Protein AF-A0A1Y2KBK0-F1 (afdb_monomer)

Radius of gyration: 24.35 Å; Cα contacts (8 Å, |Δi|>4): 248; chains: 1; bounding box: 67×48×74 Å

Structure (mmCIF, N/CA/C/O backbone):
data_AF-A0A1Y2KBK0-F1
#
_entry.id   AF-A0A1Y2KBK0-F1
#
loop_
_atom_site.group_PDB
_atom_site.id
_atom_site.type_symbol
_atom_site.label_atom_id
_atom_site.label_alt_id
_atom_site.label_comp_id
_atom_site.label_asym_id
_atom_site.label_entity_id
_atom_site.label_seq_id
_atom_site.pdbx_PDB_ins_code
_atom_site.Cartn_x
_atom_site.Cartn_y
_atom_site.Cartn_z
_atom_site.occupancy
_atom_site.B_iso_or_equiv
_atom_site.auth_seq_id
_atom_site.auth_comp_id
_atom_site.auth_asym_id
_atom_site.auth_atom_id
_atom_site.pdbx_PDB_model_num
ATOM 1 N N . MET A 1 1 ? -11.759 -9.893 10.487 1.00 75.81 1 MET A N 1
ATOM 2 C CA . MET A 1 1 ? -10.912 -9.997 9.287 1.00 75.81 1 MET A CA 1
ATOM 3 C C . MET A 1 1 ? -9.525 -10.357 9.766 1.00 75.81 1 MET A C 1
ATOM 5 O O . MET A 1 1 ? -9.082 -9.768 10.743 1.00 75.81 1 MET A O 1
ATOM 9 N N . ASP A 1 2 ? -8.929 -11.374 9.170 1.00 87.50 2 ASP A N 1
ATOM 10 C CA . ASP A 1 2 ? -7.581 -11.872 9.437 1.00 87.50 2 ASP A CA 1
ATOM 11 C C . ASP A 1 2 ? -6.623 -11.470 8.303 1.00 87.50 2 ASP A C 1
ATOM 13 O O . ASP A 1 2 ? -7.061 -11.037 7.233 1.00 87.50 2 ASP A O 1
ATOM 17 N N . GLU A 1 3 ? -5.322 -11.609 8.558 1.00 90.75 3 GLU A N 1
ATOM 18 C CA . GLU A 1 3 ? -4.231 -11.201 7.665 1.00 90.75 3 GLU A CA 1
ATOM 19 C C . GLU A 1 3 ? -4.384 -11.773 6.253 1.00 90.75 3 GLU A C 1
ATOM 21 O O . GLU A 1 3 ? -4.395 -11.027 5.272 1.00 90.75 3 GLU A O 1
ATOM 26 N N . THR A 1 4 ? -4.561 -13.092 6.152 1.00 92.44 4 THR A N 1
ATOM 27 C CA . THR A 1 4 ? -4.654 -13.797 4.870 1.00 92.44 4 THR A CA 1
ATOM 28 C C . THR A 1 4 ? -5.859 -13.327 4.062 1.00 92.44 4 THR A C 1
ATOM 30 O O . THR A 1 4 ? -5.724 -13.024 2.880 1.00 92.44 4 THR A O 1
ATOM 33 N N . THR A 1 5 ? -7.020 -13.163 4.703 1.00 93.25 5 THR A N 1
ATOM 34 C CA . THR A 1 5 ? -8.227 -12.675 4.020 1.00 93.25 5 THR A CA 1
ATOM 35 C C . THR A 1 5 ? -8.037 -11.270 3.453 1.00 93.25 5 THR A C 1
ATOM 37 O O . THR A 1 5 ? -8.484 -10.998 2.338 1.00 93.25 5 THR A O 1
ATOM 40 N N . LEU A 1 6 ? -7.394 -10.358 4.192 1.00 93.94 6 LEU A N 1
ATOM 41 C CA . LEU A 1 6 ? -7.150 -9.006 3.686 1.00 93.94 6 LEU A CA 1
ATOM 42 C C . LEU A 1 6 ? -6.117 -9.014 2.553 1.00 93.94 6 LEU A C 1
ATOM 44 O O . LEU A 1 6 ? -6.345 -8.363 1.534 1.00 93.94 6 LEU A O 1
ATOM 48 N N . LYS A 1 7 ? -5.030 -9.777 2.697 1.00 96.31 7 LYS A N 1
ATOM 49 C CA . LYS A 1 7 ? -4.010 -9.949 1.655 1.00 96.31 7 LYS A CA 1
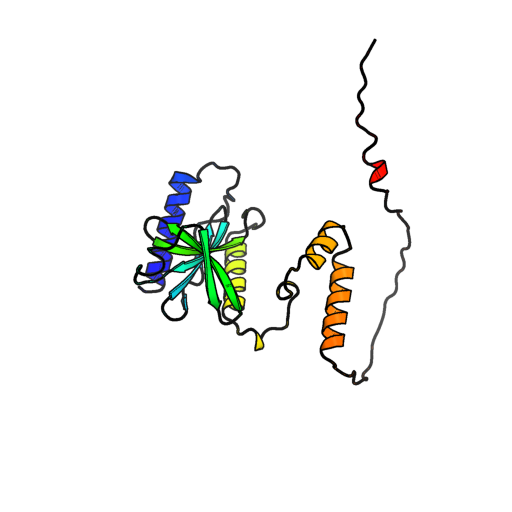ATOM 50 C C . LYS A 1 7 ? -4.634 -10.418 0.338 1.00 96.31 7 LYS A C 1
ATOM 52 O O . LYS A 1 7 ? -4.516 -9.727 -0.674 1.00 96.31 7 LYS A O 1
ATOM 57 N N . ASP A 1 8 ? -5.373 -11.525 0.371 1.00 96.25 8 ASP A N 1
ATOM 58 C CA . ASP A 1 8 ? -6.013 -12.109 -0.814 1.00 96.25 8 ASP A CA 1
ATOM 59 C C . ASP A 1 8 ? -7.016 -11.137 -1.451 1.00 96.25 8 ASP A C 1
ATOM 61 O O . ASP A 1 8 ? -7.122 -11.021 -2.676 1.00 96.25 8 ASP A O 1
ATOM 65 N N . LYS A 1 9 ? -7.746 -10.389 -0.616 1.00 95.56 9 LYS A N 1
ATOM 66 C CA . LYS A 1 9 ? -8.700 -9.373 -1.063 1.00 95.56 9 LYS A CA 1
ATOM 67 C C . LYS A 1 9 ? -8.008 -8.231 -1.806 1.00 95.56 9 LYS A C 1
ATOM 69 O O . LYS A 1 9 ? -8.477 -7.843 -2.878 1.00 95.56 9 LYS A O 1
ATOM 74 N N . LEU A 1 10 ? -6.913 -7.702 -1.261 1.00 96.62 10 LEU A N 1
ATOM 75 C CA . LEU A 1 10 ? -6.126 -6.650 -1.905 1.00 96.62 10 LEU A CA 1
ATOM 76 C C . LEU A 1 10 ? -5.569 -7.146 -3.244 1.00 96.62 10 LEU A C 1
ATOM 78 O O . LEU A 1 10 ? -5.780 -6.502 -4.271 1.00 96.62 10 LEU A O 1
ATOM 82 N N . GLU A 1 11 ? -4.951 -8.324 -3.270 1.00 97.81 11 GLU A N 1
ATOM 83 C CA . GLU A 1 11 ? -4.383 -8.898 -4.497 1.00 97.81 11 GLU A CA 1
ATOM 84 C C . GLU A 1 11 ? -5.441 -9.138 -5.576 1.00 97.81 11 GLU A C 1
ATOM 86 O O . GLU A 1 11 ? -5.227 -8.820 -6.748 1.00 97.81 11 GLU A O 1
ATOM 91 N N . SER A 1 12 ? -6.620 -9.626 -5.186 1.00 97.44 12 SER A N 1
ATOM 92 C CA . SER A 1 12 ? -7.739 -9.809 -6.109 1.00 97.44 12 SER A CA 1
ATOM 93 C C . SER A 1 12 ? -8.205 -8.483 -6.717 1.00 97.44 12 SER A C 1
ATOM 95 O O . SER A 1 12 ? -8.411 -8.407 -7.932 1.00 97.44 12 SER A O 1
ATOM 97 N N . VAL A 1 13 ? -8.377 -7.441 -5.896 1.00 97.12 13 VAL A N 1
ATOM 98 C CA . VAL A 1 13 ? -8.862 -6.127 -6.348 1.00 97.12 13 VAL A CA 1
ATOM 99 C C . VAL A 1 13 ? -7.841 -5.450 -7.258 1.00 97.12 13 VAL A C 1
ATOM 101 O O . VAL A 1 13 ? -8.174 -5.070 -8.381 1.00 97.12 13 VAL A O 1
ATOM 104 N N . PHE A 1 14 ? -6.583 -5.348 -6.832 1.00 96.88 14 PHE A N 1
ATOM 105 C CA . PHE A 1 14 ? -5.547 -4.703 -7.639 1.00 96.88 14 PHE A CA 1
ATOM 106 C C . PHE A 1 14 ? -5.202 -5.511 -8.896 1.00 96.88 14 PHE A C 1
ATOM 108 O O . PHE A 1 14 ? -4.950 -4.922 -9.948 1.00 96.88 14 PHE A O 1
ATOM 115 N N . GLY A 1 15 ? -5.303 -6.842 -8.846 1.00 96.50 15 GLY A N 1
ATOM 116 C CA . GLY A 1 15 ? -5.191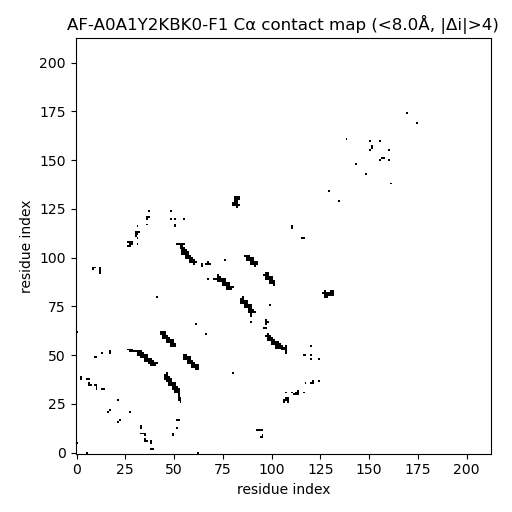 -7.692 -10.029 1.00 96.50 15 GLY A CA 1
ATOM 117 C C . GLY A 1 15 ? -6.338 -7.490 -11.026 1.00 96.50 15 GLY A C 1
ATOM 118 O O . GLY A 1 15 ? -6.133 -7.612 -12.233 1.00 96.50 15 GLY A O 1
ATOM 119 N N . ALA A 1 16 ? -7.550 -7.165 -10.565 1.00 96.31 16 ALA A N 1
ATOM 120 C CA . ALA A 1 16 ? -8.646 -6.778 -11.456 1.00 96.31 16 ALA A CA 1
ATOM 121 C C . ALA A 1 16 ? -8.380 -5.413 -12.110 1.00 96.31 16 ALA A C 1
ATOM 123 O O . ALA A 1 16 ? -8.489 -5.292 -13.328 1.00 96.31 16 ALA A O 1
ATOM 124 N N . ILE A 1 17 ? -7.925 -4.422 -11.333 1.00 94.75 17 ILE A N 1
ATOM 125 C CA . ILE A 1 17 ? -7.545 -3.094 -11.848 1.00 94.75 17 ILE A CA 1
ATOM 126 C C . ILE A 1 17 ? -6.460 -3.213 -12.928 1.00 94.75 17 ILE A C 1
ATOM 128 O O . ILE A 1 17 ? -6.566 -2.586 -13.986 1.00 94.75 17 ILE A O 1
ATOM 132 N N . GLU A 1 18 ? -5.450 -4.056 -12.700 1.00 93.69 18 GLU A N 1
ATOM 133 C CA . GLU A 1 18 ? -4.406 -4.332 -13.687 1.00 93.69 18 GLU A CA 1
ATOM 134 C C . GLU A 1 18 ? -5.003 -4.820 -15.016 1.00 93.69 18 GLU A C 1
ATOM 136 O O . GLU A 1 18 ? -4.708 -4.268 -16.080 1.00 93.69 18 GLU A O 1
ATOM 141 N N . ARG A 1 19 ? -5.864 -5.844 -14.955 1.00 93.44 19 ARG A N 1
ATOM 142 C CA . ARG A 1 19 ? -6.446 -6.487 -16.141 1.00 93.44 19 ARG A CA 1
ATOM 143 C C . ARG A 1 19 ? -7.411 -5.585 -16.902 1.00 93.44 19 ARG A C 1
ATOM 145 O O . ARG A 1 19 ? -7.401 -5.624 -18.135 1.00 93.44 19 ARG A O 1
ATOM 152 N N . ASP A 1 20 ? -8.223 -4.819 -16.180 1.00 92.19 20 ASP A N 1
ATOM 153 C CA . ASP A 1 20 ? -9.387 -4.131 -16.740 1.00 92.19 20 ASP A CA 1
ATOM 154 C C . ASP A 1 20 ? -9.085 -2.683 -17.136 1.00 92.19 20 ASP A C 1
ATOM 156 O O . ASP A 1 20 ? -9.642 -2.189 -18.115 1.00 92.19 20 ASP A O 1
ATOM 160 N N . GLN A 1 21 ? -8.195 -2.004 -16.404 1.00 89.69 21 GLN A N 1
ATOM 161 C CA . GLN A 1 21 ? -7.955 -0.565 -16.567 1.00 89.69 21 GLN A CA 1
ATOM 162 C C . GLN A 1 21 ? -6.535 -0.242 -17.036 1.00 89.69 21 GLN A C 1
ATOM 164 O O . GLN A 1 21 ? -6.344 0.673 -17.835 1.00 89.69 21 GLN A O 1
ATOM 169 N N . MET A 1 22 ? -5.535 -0.983 -16.555 1.00 87.81 22 MET A N 1
ATOM 170 C CA . MET A 1 22 ? -4.128 -0.617 -16.761 1.00 87.81 22 MET A CA 1
ATOM 171 C C . MET A 1 22 ? -3.459 -1.355 -17.923 1.00 87.81 22 MET A C 1
ATOM 173 O O . MET A 1 22 ? -2.437 -0.900 -18.445 1.00 87.81 22 MET A O 1
ATOM 177 N N . ARG A 1 23 ? -4.009 -2.498 -18.346 1.00 84.31 23 ARG A N 1
ATOM 178 C CA . ARG A 1 23 ? -3.400 -3.366 -19.358 1.00 84.31 23 ARG A CA 1
ATOM 179 C C . ARG A 1 23 ? -3.093 -2.616 -20.659 1.00 84.31 23 ARG A C 1
ATOM 181 O 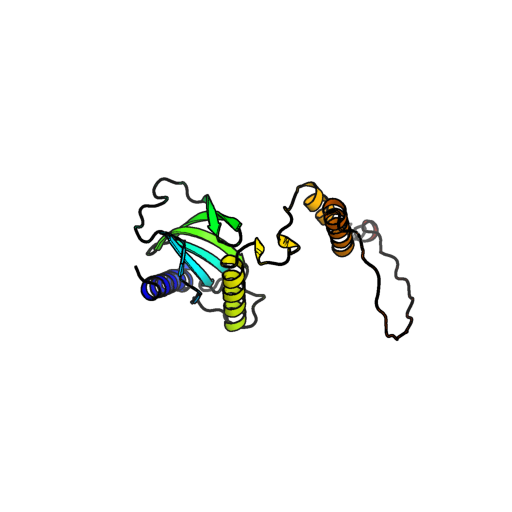O . ARG A 1 23 ? -3.978 -2.060 -21.302 1.00 84.31 23 ARG A O 1
ATOM 188 N N . GLY A 1 24 ? -1.837 -2.703 -21.096 1.00 78.00 24 GLY A N 1
ATOM 189 C CA . GLY A 1 24 ? -1.364 -2.123 -22.357 1.00 78.00 24 GLY A CA 1
ATOM 190 C C . GLY A 1 24 ? -0.841 -0.690 -22.243 1.00 78.00 24 GLY A C 1
ATOM 191 O O . GLY A 1 24 ? -0.365 -0.148 -23.240 1.00 78.00 24 GLY A O 1
ATOM 192 N N . LEU A 1 25 ? -0.878 -0.084 -21.051 1.00 86.88 25 LEU A N 1
ATOM 193 C CA . LEU A 1 25 ? -0.224 1.198 -20.816 1.00 86.88 25 LEU A CA 1
ATOM 194 C C . LEU A 1 25 ? 1.306 1.023 -20.786 1.00 86.88 25 LEU A C 1
ATOM 196 O O . LEU A 1 25 ? 1.805 0.107 -20.130 1.00 86.88 25 LEU A O 1
ATOM 200 N N . PRO A 1 26 ? 2.078 1.920 -21.428 1.00 84.94 26 PRO A N 1
ATOM 201 C CA . PRO A 1 26 ? 3.539 1.822 -21.492 1.00 84.94 26 PRO A CA 1
ATOM 202 C C . PRO A 1 26 ? 4.226 2.084 -20.145 1.00 84.94 26 PRO A C 1
ATOM 204 O O . PRO A 1 26 ? 5.436 1.938 -20.044 1.00 84.94 26 PRO A O 1
ATOM 207 N N . LEU A 1 27 ? 3.464 2.502 -19.130 1.00 87.69 27 LEU A N 1
ATOM 208 C CA . LEU A 1 27 ? 3.970 2.793 -17.793 1.00 87.69 27 LEU A CA 1
ATOM 209 C C . LEU A 1 27 ? 4.157 1.539 -16.922 1.00 87.69 27 LEU A C 1
ATOM 211 O O . LEU A 1 27 ? 4.748 1.640 -15.849 1.00 87.69 27 LEU A O 1
ATOM 215 N N . LEU A 1 28 ? 3.605 0.391 -17.334 1.00 91.69 28 LEU A N 1
ATOM 216 C CA . LEU A 1 28 ? 3.661 -0.838 -16.547 1.00 91.69 28 LEU A CA 1
ATOM 217 C C . LEU A 1 28 ? 5.040 -1.484 -16.638 1.00 91.69 28 LEU A C 1
ATOM 219 O O . LEU A 1 28 ? 5.548 -1.720 -17.733 1.00 91.69 28 LEU A O 1
ATOM 223 N N . ASN A 1 29 ? 5.595 -1.862 -15.488 1.00 93.88 29 ASN A N 1
ATOM 224 C CA . ASN A 1 29 ? 6.737 -2.761 -15.431 1.00 93.88 29 ASN A CA 1
ATOM 225 C C . ASN A 1 29 ? 6.242 -4.223 -15.510 1.00 93.88 29 ASN A C 1
ATOM 227 O O . ASN A 1 29 ? 5.691 -4.717 -14.528 1.00 93.88 29 ASN A O 1
ATOM 231 N N . PRO A 1 30 ? 6.452 -4.946 -16.630 1.00 93.88 30 PRO A N 1
ATOM 232 C CA . PRO A 1 30 ? 5.906 -6.294 -16.830 1.00 93.88 30 PRO A CA 1
ATOM 233 C C . PRO A 1 30 ? 6.559 -7.370 -15.947 1.00 93.88 30 PRO A C 1
ATOM 235 O O . PRO A 1 30 ? 6.099 -8.510 -15.935 1.00 93.88 30 PRO A O 1
ATOM 238 N N . ILE A 1 31 ? 7.658 -7.044 -15.260 1.00 96.12 31 ILE A N 1
ATOM 239 C CA . ILE A 1 31 ? 8.350 -7.957 -14.340 1.00 96.12 31 ILE A CA 1
ATOM 240 C C . ILE A 1 31 ? 7.651 -7.978 -12.975 1.00 96.12 31 ILE A C 1
ATOM 242 O O . ILE A 1 31 ? 7.670 -8.999 -12.286 1.00 96.12 31 ILE A O 1
ATOM 246 N N . ILE A 1 32 ? 7.044 -6.854 -12.594 1.00 97.69 32 ILE A N 1
ATOM 247 C CA . ILE A 1 32 ? 6.373 -6.680 -11.311 1.00 97.69 32 ILE A CA 1
ATOM 248 C C . ILE A 1 32 ? 4.972 -7.274 -11.390 1.00 97.69 32 ILE A C 1
ATOM 250 O O . ILE A 1 32 ? 4.276 -7.131 -12.392 1.00 97.69 32 ILE A O 1
ATOM 254 N N . LYS A 1 33 ? 4.564 -7.947 -10.318 1.00 97.25 33 LYS A N 1
ATOM 255 C CA . LYS A 1 33 ? 3.235 -8.536 -10.156 1.00 97.25 33 LYS A CA 1
ATOM 256 C C . LYS A 1 33 ? 2.469 -7.784 -9.078 1.00 97.25 33 LYS A C 1
ATOM 258 O O . LYS A 1 33 ? 3.060 -7.074 -8.267 1.00 97.25 33 LYS A O 1
ATOM 263 N N . VAL A 1 34 ? 1.153 -7.964 -9.060 1.00 98.06 34 VAL A N 1
ATOM 264 C CA . VAL A 1 34 ? 0.345 -7.526 -7.922 1.00 98.06 34 VAL A CA 1
ATOM 265 C C . VAL A 1 34 ? 0.632 -8.427 -6.721 1.00 98.06 34 VAL A C 1
ATOM 267 O O . VAL A 1 34 ? 0.482 -9.642 -6.828 1.00 98.06 34 VAL A O 1
ATOM 270 N N . GLU A 1 35 ? 1.032 -7.831 -5.599 1.00 98.50 35 GLU A N 1
ATOM 271 C CA . GLU A 1 35 ? 1.267 -8.532 -4.331 1.00 98.50 35 GLU A CA 1
ATOM 272 C C . GLU A 1 35 ? 0.997 -7.608 -3.139 1.00 98.50 35 GLU A C 1
ATOM 274 O O . GLU A 1 35 ? 1.347 -6.427 -3.173 1.00 98.50 35 GLU A O 1
ATOM 279 N N . ALA A 1 36 ? 0.383 -8.146 -2.085 1.00 98.31 36 ALA A N 1
ATOM 280 C CA . ALA A 1 36 ? 0.227 -7.461 -0.806 1.00 98.31 36 ALA A CA 1
ATOM 281 C C . ALA A 1 36 ? 1.232 -8.019 0.216 1.00 98.31 36 ALA A C 1
ATOM 283 O O . ALA A 1 36 ? 1.217 -9.207 0.538 1.00 98.31 36 ALA A O 1
ATOM 284 N N . VAL A 1 37 ? 2.094 -7.143 0.731 1.00 98.19 37 VAL A N 1
ATOM 285 C CA . VAL A 1 37 ? 3.240 -7.469 1.589 1.00 98.19 37 VAL A CA 1
ATOM 286 C C . VAL A 1 37 ? 3.035 -6.900 2.993 1.00 98.19 37 VAL A C 1
ATOM 288 O O . VAL A 1 37 ? 2.591 -5.759 3.152 1.00 98.19 37 VAL A O 1
ATOM 291 N N . GLY A 1 38 ? 3.370 -7.712 4.003 1.00 96.25 38 GLY A N 1
ATOM 292 C CA . GLY A 1 38 ? 3.382 -7.341 5.422 1.00 96.25 38 GLY A CA 1
ATOM 293 C C . GLY A 1 38 ? 2.056 -6.772 5.925 1.00 96.25 38 GLY A C 1
ATOM 294 O O . GLY A 1 38 ? 2.012 -5.716 6.555 1.00 96.25 38 GLY A O 1
ATOM 295 N N . VAL A 1 39 ? 0.967 -7.472 5.601 1.00 96.81 39 VAL A N 1
ATOM 296 C CA . VAL A 1 39 ? -0.367 -7.148 6.103 1.00 96.81 39 VAL A CA 1
ATOM 297 C C . VAL A 1 39 ? -0.410 -7.445 7.601 1.00 96.81 39 VAL A C 1
ATOM 299 O O . VAL A 1 39 ? -0.213 -8.579 8.014 1.00 96.81 39 VAL A O 1
ATOM 302 N N . GLN A 1 40 ? -0.669 -6.437 8.425 1.00 95.31 40 GLN A N 1
ATOM 303 C CA . GLN A 1 40 ? -0.649 -6.583 9.881 1.00 95.31 40 GLN A CA 1
ATOM 304 C C . GLN A 1 40 ? -1.560 -5.560 10.573 1.00 95.31 40 GLN A C 1
ATOM 306 O O . GLN A 1 40 ? -1.876 -4.518 9.987 1.00 95.31 40 GLN A O 1
ATOM 311 N N . PRO A 1 41 ? -2.024 -5.840 11.803 1.00 94.81 41 PRO A N 1
ATOM 312 C CA . PRO A 1 41 ? -2.846 -4.901 12.553 1.00 94.81 41 PRO A CA 1
ATOM 313 C C . PRO A 1 41 ? -2.028 -3.710 13.077 1.00 94.81 41 PRO A C 1
ATOM 315 O O . PRO A 1 41 ? -0.889 -3.863 13.512 1.00 94.81 41 PRO A O 1
ATOM 318 N N . ILE A 1 42 ? -2.658 -2.536 13.105 1.00 92.94 42 ILE A N 1
ATOM 319 C CA . ILE A 1 42 ? -2.173 -1.325 13.772 1.00 92.94 42 ILE A CA 1
ATOM 320 C C . ILE A 1 42 ? -3.312 -0.716 14.599 1.00 92.94 42 ILE A C 1
ATOM 322 O O . ILE A 1 42 ? -4.212 -0.051 14.084 1.00 92.94 42 ILE A O 1
ATOM 326 N N . GLY A 1 43 ? -3.310 -1.002 15.903 1.00 91.06 43 GLY A N 1
ATOM 327 C CA . GLY A 1 43 ? -4.460 -0.717 16.764 1.00 91.06 43 GLY A CA 1
ATOM 328 C C . GLY A 1 43 ? -5.707 -1.465 16.278 1.00 91.06 43 GLY A C 1
ATOM 329 O O . GLY A 1 43 ? -5.673 -2.684 16.119 1.00 91.06 43 GLY A O 1
ATOM 330 N N . ASP A 1 44 ? -6.786 -0.727 16.013 1.00 92.06 44 ASP A N 1
ATOM 331 C CA . ASP A 1 44 ? -8.046 -1.272 15.481 1.00 92.06 44 ASP A CA 1
ATOM 332 C C . ASP A 1 44 ? -8.085 -1.332 13.940 1.00 92.06 44 ASP A C 1
ATOM 334 O O . ASP A 1 44 ? -9.065 -1.794 13.349 1.00 92.06 44 ASP A O 1
ATOM 338 N N . LEU A 1 45 ? -7.028 -0.859 13.274 1.00 95.25 45 LEU A N 1
ATOM 339 C CA . LEU A 1 45 ? -6.901 -0.825 11.820 1.00 95.25 45 LEU A CA 1
ATOM 340 C C . LEU A 1 45 ? -5.981 -1.944 11.325 1.00 95.25 45 LEU A C 1
ATOM 342 O O . LEU A 1 45 ? -5.296 -2.615 12.093 1.00 95.25 45 LEU A O 1
ATOM 346 N N . TRP A 1 46 ? -5.947 -2.125 10.011 1.00 96.38 46 TRP A N 1
ATOM 347 C CA . TRP A 1 46 ? -4.996 -2.995 9.328 1.00 96.38 46 TRP A CA 1
ATOM 348 C C . TRP A 1 46 ? -4.173 -2.186 8.343 1.00 96.38 46 TRP A C 1
ATOM 350 O O . TRP A 1 46 ? -4.730 -1.355 7.631 1.00 96.38 46 TRP A O 1
ATOM 360 N N . CYS A 1 47 ? -2.876 -2.455 8.257 1.00 96.56 47 CYS A N 1
ATOM 361 C CA . CYS A 1 47 ? -2.000 -1.860 7.258 1.00 96.56 47 CYS A CA 1
ATOM 362 C C . CYS A 1 47 ? -1.290 -2.925 6.422 1.00 96.56 47 CYS A C 1
ATOM 364 O O . CYS A 1 47 ? -1.109 -4.049 6.877 1.00 96.56 47 CYS A O 1
ATOM 366 N N . GLY A 1 48 ? -0.856 -2.560 5.221 1.00 97.38 48 GLY A N 1
ATOM 367 C CA . GLY A 1 48 ? 0.000 -3.394 4.378 1.00 97.38 48 GLY A CA 1
ATOM 368 C C . GLY A 1 48 ? 0.442 -2.643 3.130 1.00 97.38 48 GLY A C 1
ATOM 369 O O . GLY A 1 48 ? -0.200 -1.670 2.727 1.00 97.38 48 GLY A O 1
ATOM 370 N N . VAL A 1 49 ? 1.539 -3.070 2.511 1.00 98.50 49 VAL A N 1
ATOM 371 C CA . VAL A 1 49 ? 2.014 -2.472 1.258 1.00 98.50 49 VAL A CA 1
ATOM 372 C C . VAL A 1 49 ? 1.462 -3.263 0.084 1.00 98.50 49 VAL A C 1
ATOM 374 O O . VAL A 1 49 ? 1.642 -4.473 0.006 1.00 98.50 49 VAL A O 1
ATOM 377 N N . VAL A 1 50 ? 0.815 -2.580 -0.855 1.00 98.44 50 VAL A N 1
ATOM 378 C CA . VAL A 1 50 ? 0.415 -3.155 -2.138 1.00 98.44 50 VAL A CA 1
ATOM 379 C C . VAL A 1 50 ? 1.433 -2.759 -3.196 1.00 98.44 50 VAL A C 1
ATOM 381 O O . VAL A 1 50 ? 1.666 -1.576 -3.456 1.00 98.44 50 VAL A O 1
ATOM 384 N N . ILE A 1 51 ? 2.020 -3.770 -3.823 1.00 98.56 51 ILE A N 1
ATOM 385 C CA . ILE A 1 51 ? 2.894 -3.664 -4.983 1.00 98.56 51 ILE A CA 1
ATOM 386 C C . ILE A 1 51 ? 2.045 -3.935 -6.221 1.00 98.56 51 ILE A C 1
ATOM 388 O O . ILE A 1 51 ? 1.260 -4.878 -6.254 1.00 98.56 51 ILE A O 1
ATOM 392 N N . THR A 1 52 ? 2.196 -3.106 -7.246 1.00 98.00 52 THR A N 1
ATOM 393 C CA . THR A 1 52 ? 1.563 -3.276 -8.557 1.00 98.00 52 THR A CA 1
ATOM 394 C C . THR A 1 52 ? 2.579 -2.970 -9.658 1.00 98.00 52 THR A C 1
ATOM 396 O O . THR A 1 52 ? 3.586 -2.314 -9.387 1.00 98.00 52 THR A O 1
ATOM 399 N N . PRO A 1 53 ? 2.324 -3.345 -10.922 1.00 97.06 53 PRO A N 1
ATOM 400 C CA . PRO A 1 53 ? 3.201 -2.981 -12.036 1.00 97.06 53 PRO A CA 1
ATOM 401 C C . PRO A 1 53 ? 3.412 -1.473 -12.258 1.00 97.06 53 PRO A C 1
ATOM 403 O O . PRO A 1 53 ? 4.309 -1.097 -13.012 1.00 97.06 53 PRO A O 1
ATOM 406 N N . TRP A 1 54 ? 2.595 -0.603 -11.652 1.00 95.31 54 TRP A N 1
ATOM 407 C CA . TRP A 1 54 ? 2.664 0.853 -11.828 1.00 95.31 54 TRP A CA 1
ATOM 408 C C . TRP A 1 54 ? 3.037 1.632 -10.564 1.00 95.31 54 TRP A C 1
ATOM 410 O O . TRP A 1 54 ? 3.555 2.741 -10.680 1.00 95.31 54 TRP A O 1
ATOM 420 N N . LEU A 1 55 ? 2.773 1.079 -9.380 1.00 96.38 55 LEU A N 1
ATOM 421 C CA . LEU A 1 55 ? 2.856 1.777 -8.096 1.00 96.38 55 LEU A CA 1
ATOM 422 C C . LEU A 1 55 ? 3.127 0.799 -6.945 1.00 96.38 55 LEU A C 1
ATOM 424 O O . LEU A 1 55 ? 2.545 -0.285 -6.904 1.00 96.38 55 LEU A O 1
ATOM 428 N N . MET A 1 56 ? 3.911 1.240 -5.965 1.00 98.12 56 MET A N 1
ATOM 429 C CA . MET A 1 56 ? 3.966 0.672 -4.618 1.00 98.12 56 MET A CA 1
ATOM 430 C C . MET A 1 56 ? 3.322 1.650 -3.630 1.00 98.12 56 MET A C 1
ATOM 432 O O . MET A 1 56 ? 3.691 2.827 -3.594 1.00 98.12 56 MET A O 1
ATOM 436 N N . SER A 1 57 ? 2.367 1.189 -2.822 1.00 98.00 57 SER A N 1
ATOM 437 C CA . SER A 1 57 ? 1.645 2.047 -1.877 1.00 98.00 57 SER A CA 1
ATOM 438 C C . SER A 1 57 ? 1.350 1.342 -0.559 1.00 98.00 57 SER A C 1
ATOM 440 O O . SER A 1 57 ? 0.925 0.192 -0.552 1.00 98.00 57 SER A O 1
ATOM 442 N N . LEU A 1 58 ? 1.528 2.052 0.555 1.00 98.25 58 LEU A N 1
ATOM 443 C CA . LEU A 1 58 ? 1.010 1.643 1.857 1.00 98.25 58 LEU A CA 1
ATOM 444 C C . LEU A 1 58 ? -0.498 1.900 1.901 1.00 98.25 58 LEU A C 1
ATOM 446 O O . LEU A 1 58 ? -0.944 3.014 1.618 1.00 98.25 58 LEU A O 1
ATOM 450 N N . LEU A 1 59 ? -1.265 0.891 2.295 1.00 97.69 59 LEU A N 1
ATOM 451 C CA . LEU A 1 59 ? -2.700 0.970 2.534 1.00 97.69 59 LEU A CA 1
ATOM 452 C C . LEU A 1 59 ? -2.995 0.806 4.022 1.00 97.69 59 LEU A C 1
ATOM 454 O O . LEU A 1 59 ? -2.370 -0.017 4.688 1.00 97.69 59 LEU A O 1
ATOM 458 N N . VAL A 1 60 ? -3.992 1.542 4.510 1.00 97.31 60 VAL A N 1
ATOM 459 C CA . VAL A 1 60 ? -4.601 1.338 5.829 1.00 97.31 60 VAL A CA 1
ATOM 460 C C . VAL A 1 60 ? -6.108 1.178 5.666 1.00 97.31 60 VAL A C 1
ATOM 462 O O . VAL A 1 60 ? -6.774 2.013 5.052 1.00 97.31 60 VAL A O 1
ATOM 465 N N . VAL A 1 61 ? -6.650 0.093 6.208 1.00 96.06 61 VAL A N 1
ATOM 466 C CA . VAL A 1 61 ? -8.048 -0.315 6.069 1.00 96.06 61 VAL A CA 1
ATOM 467 C C . VAL A 1 61 ? -8.664 -0.484 7.453 1.00 96.06 61 VAL A C 1
ATOM 469 O O . VAL A 1 61 ? -8.080 -1.112 8.335 1.00 96.06 61 VAL A O 1
ATOM 472 N N . ASP A 1 62 ? -9.872 0.044 7.628 1.00 94.62 62 ASP A N 1
ATOM 473 C CA . ASP A 1 62 ? -10.705 -0.264 8.786 1.00 94.62 62 ASP A CA 1
ATOM 474 C C . ASP A 1 62 ? -11.473 -1.573 8.523 1.00 94.62 62 ASP A C 1
ATOM 476 O O . ASP A 1 62 ? -12.273 -1.631 7.583 1.00 94.62 62 ASP A O 1
ATOM 480 N N . PRO A 1 63 ? -11.281 -2.624 9.341 1.00 88.38 63 PRO A N 1
ATOM 481 C CA . PRO A 1 63 ? -11.952 -3.906 9.155 1.00 88.38 63 PRO A CA 1
ATOM 482 C C . PRO A 1 63 ? -13.475 -3.845 9.299 1.00 88.38 63 PRO A C 1
ATOM 484 O O . PRO A 1 63 ? -14.165 -4.737 8.804 1.00 88.38 63 PRO A O 1
ATOM 487 N N . THR A 1 64 ? -14.008 -2.828 9.974 1.00 87.56 64 THR A N 1
ATOM 488 C CA . THR A 1 64 ? -15.451 -2.606 10.112 1.00 87.56 64 THR A CA 1
ATOM 489 C C . THR A 1 64 ? -16.050 -1.913 8.887 1.00 87.56 64 THR A C 1
ATOM 491 O O . THR A 1 64 ? -17.261 -1.973 8.683 1.00 87.56 64 THR A O 1
ATOM 494 N N . GLY A 1 65 ? -15.213 -1.258 8.072 1.00 85.31 65 GLY A N 1
ATOM 495 C CA . GLY A 1 65 ? -15.635 -0.431 6.942 1.00 85.31 65 GLY A CA 1
ATOM 496 C C . GLY A 1 65 ? -16.413 0.824 7.347 1.00 85.31 65 GLY A C 1
ATOM 497 O O . GLY A 1 65 ? -17.034 1.454 6.491 1.00 85.31 65 GLY A O 1
ATOM 498 N N . LEU A 1 66 ? -16.425 1.179 8.638 1.00 86.25 66 LEU A N 1
ATOM 499 C CA . LEU A 1 66 ? -17.217 2.300 9.136 1.00 86.25 66 LEU A CA 1
ATOM 500 C C . LEU A 1 66 ? -16.454 3.625 9.123 1.00 86.25 66 LEU A C 1
ATOM 502 O O . LEU A 1 66 ? -17.084 4.685 9.045 1.00 86.25 66 LEU A O 1
ATOM 506 N N . SER A 1 67 ? -15.124 3.574 9.167 1.00 89.62 67 SER A N 1
ATOM 507 C CA . SER A 1 67 ? -14.272 4.758 9.113 1.00 89.62 67 SER A CA 1
ATOM 508 C C . SER A 1 67 ? -14.374 5.497 7.778 1.00 89.62 67 SER A C 1
ATOM 510 O O . SER A 1 67 ? -14.582 4.919 6.713 1.00 89.62 67 SER A O 1
ATOM 512 N N . TRP A 1 68 ? -14.223 6.821 7.852 1.00 92.12 68 TRP A N 1
ATOM 513 C CA . TRP A 1 68 ? -14.068 7.732 6.708 1.00 92.12 68 TRP A CA 1
ATOM 514 C C . TRP A 1 68 ? -15.216 7.768 5.687 1.00 92.12 68 TRP A C 1
ATOM 516 O O . TRP A 1 68 ? -15.065 8.406 4.649 1.00 92.12 68 TRP A O 1
ATOM 526 N N . GLN A 1 69 ? -16.376 7.160 5.963 1.00 88.56 69 GLN A N 1
ATOM 527 C CA . GLN A 1 69 ? -17.519 7.112 5.032 1.00 88.56 69 GLN A CA 1
ATOM 528 C C . GLN A 1 69 ? -17.978 8.494 4.539 1.00 88.56 69 GLN A C 1
ATOM 530 O O . GLN A 1 69 ? -18.340 8.647 3.377 1.00 88.56 69 GLN A O 1
ATOM 535 N N . ASN A 1 70 ? -17.917 9.507 5.407 1.00 88.62 70 ASN A N 1
ATOM 536 C CA . ASN A 1 70 ? -18.391 10.863 5.106 1.00 88.62 70 ASN A CA 1
ATOM 537 C C . ASN A 1 70 ? -17.285 11.830 4.656 1.00 88.62 70 ASN A C 1
ATOM 539 O O . ASN A 1 70 ? -17.572 12.991 4.372 1.00 88.62 70 ASN A O 1
ATOM 543 N N . ALA A 1 71 ? -16.030 11.386 4.623 1.00 91.06 71 ALA A N 1
ATOM 544 C CA . ALA A 1 71 ? -14.904 12.243 4.273 1.00 91.06 71 ALA A CA 1
ATOM 545 C C . ALA A 1 71 ? -14.756 12.368 2.738 1.00 91.06 71 ALA A C 1
ATOM 547 O O . ALA A 1 71 ? -15.084 11.426 2.012 1.00 91.06 71 ALA A O 1
ATOM 548 N N . PRO A 1 72 ? -14.294 13.486 2.166 1.00 94.62 72 PRO A N 1
ATOM 549 C CA . PRO A 1 72 ? -14.011 13.560 0.735 1.00 94.62 72 PRO A CA 1
ATOM 550 C C . PRO A 1 72 ? -12.839 12.657 0.321 1.00 94.62 72 PRO A C 1
ATOM 552 O O . PRO A 1 72 ? -11.866 12.499 1.054 1.00 94.62 72 PRO A O 1
ATOM 555 N N . LEU A 1 73 ? -12.907 12.085 -0.886 1.00 95.62 73 LEU A N 1
ATOM 556 C CA . LEU A 1 73 ? -11.750 11.402 -1.476 1.00 95.62 73 LEU A CA 1
ATOM 557 C C . LEU A 1 73 ? -10.598 12.403 -1.661 1.00 95.62 73 LEU A C 1
ATOM 559 O O . LEU A 1 73 ? -10.821 13.558 -2.024 1.00 95.62 73 LEU A O 1
ATOM 563 N N . GLY A 1 74 ? -9.372 11.958 -1.405 1.00 94.44 74 GLY A N 1
ATOM 564 C CA . GLY A 1 74 ? -8.166 12.782 -1.432 1.00 94.44 74 GLY A CA 1
ATOM 565 C C . GLY A 1 74 ? -7.928 13.621 -0.171 1.00 94.44 74 GLY A C 1
ATOM 566 O O . GLY A 1 74 ? -6.850 14.205 -0.049 1.00 94.44 74 GLY A O 1
ATOM 567 N N . GLU A 1 75 ? -8.874 13.676 0.777 1.00 94.88 75 GLU A N 1
ATOM 568 C CA . GLU A 1 75 ? -8.624 14.293 2.083 1.00 94.88 75 GLU A CA 1
ATOM 569 C C . GLU A 1 75 ? -7.489 13.550 2.802 1.00 94.88 75 GLU A C 1
ATOM 571 O O . GLU A 1 75 ? -7.409 12.321 2.757 1.00 94.88 75 GLU A O 1
ATOM 576 N N . LYS A 1 76 ? -6.590 14.307 3.441 1.00 95.19 76 LYS A N 1
ATOM 577 C CA . LYS A 1 76 ? -5.450 13.752 4.171 1.00 95.19 76 LYS A CA 1
ATOM 578 C C . LYS A 1 76 ? -5.808 13.522 5.633 1.00 95.19 76 LYS A C 1
ATOM 580 O O . LYS A 1 76 ? -6.149 14.466 6.341 1.00 95.19 76 LYS A O 1
ATOM 585 N N . ILE A 1 77 ? -5.643 12.288 6.086 1.00 94.25 77 ILE A N 1
ATOM 586 C CA . ILE A 1 77 ? -5.812 11.865 7.473 1.00 94.25 77 ILE A CA 1
ATOM 587 C C . ILE A 1 77 ? -4.462 11.399 8.001 1.00 94.25 77 ILE A C 1
ATOM 589 O O . ILE A 1 77 ? -3.729 10.695 7.311 1.00 94.25 77 ILE A O 1
ATOM 593 N N . HIS A 1 78 ? -4.127 11.820 9.217 1.00 95.06 78 HIS A N 1
ATOM 594 C CA . HIS A 1 78 ? -2.898 11.405 9.880 1.00 95.06 78 HIS A CA 1
ATOM 595 C C . HIS A 1 78 ? -3.119 10.071 10.593 1.00 95.06 78 HIS A C 1
ATOM 597 O O . HIS A 1 78 ? -4.098 9.925 11.325 1.00 95.06 78 HIS A O 1
ATOM 603 N N . ILE A 1 79 ? -2.223 9.115 10.356 1.00 95.19 79 ILE A N 1
ATOM 604 C CA . ILE A 1 79 ? -2.157 7.842 11.075 1.00 95.19 79 ILE A CA 1
ATOM 605 C C . ILE A 1 79 ? -0.822 7.779 11.797 1.00 95.19 79 ILE A C 1
ATOM 607 O O . ILE A 1 79 ? 0.227 7.969 11.180 1.00 95.19 79 ILE A O 1
ATOM 611 N N . ASP A 1 80 ? -0.880 7.506 13.095 1.00 94.06 80 ASP A N 1
ATOM 612 C CA . ASP A 1 80 ? 0.301 7.345 13.927 1.00 94.06 80 ASP A CA 1
ATOM 613 C C . ASP A 1 80 ? 0.838 5.921 13.793 1.00 94.06 80 ASP A C 1
ATOM 615 O O . ASP A 1 80 ? 0.143 4.949 14.091 1.00 94.06 80 ASP A O 1
ATOM 619 N N . PHE A 1 81 ? 2.084 5.819 13.344 1.00 94.50 81 PHE A N 1
ATOM 620 C CA . PHE A 1 81 ? 2.887 4.602 13.376 1.00 94.50 81 PHE A CA 1
ATOM 621 C C . PHE A 1 81 ? 3.964 4.731 14.465 1.00 94.50 81 PHE A C 1
ATOM 623 O O . PHE A 1 81 ? 4.270 5.859 14.863 1.00 94.50 81 PHE A O 1
ATOM 630 N N . PRO A 1 82 ? 4.555 3.617 14.943 1.00 93.06 82 PRO A N 1
ATOM 631 C CA . PRO A 1 82 ? 5.650 3.654 15.923 1.00 93.06 82 PRO A CA 1
ATOM 632 C C . PRO A 1 82 ? 6.791 4.600 15.530 1.00 93.06 82 PRO A C 1
ATOM 634 O O . PRO A 1 82 ? 7.333 5.324 16.360 1.00 93.06 82 PRO A O 1
ATOM 637 N N . GLU A 1 83 ? 7.103 4.625 14.238 1.00 91.00 83 GLU A N 1
ATOM 638 C CA . GLU A 1 83 ? 8.080 5.515 13.624 1.00 91.00 83 GLU A CA 1
ATOM 639 C C . GLU A 1 83 ? 7.681 6.994 13.724 1.00 91.00 83 GLU A C 1
ATOM 641 O O . GLU A 1 83 ? 8.451 7.824 14.196 1.00 91.00 83 GLU A O 1
ATOM 646 N N . ARG A 1 84 ? 6.508 7.353 13.188 1.00 91.81 84 ARG A N 1
ATOM 647 C CA . ARG A 1 84 ? 5.956 8.716 13.182 1.00 91.81 84 ARG A CA 1
ATOM 648 C C . ARG A 1 84 ? 4.525 8.731 12.656 1.00 91.81 84 ARG A C 1
ATOM 650 O O . ARG A 1 84 ? 4.018 7.752 12.112 1.00 91.81 84 ARG A O 1
ATOM 657 N N . SER A 1 85 ? 3.905 9.904 12.733 1.00 93.25 85 SER A N 1
ATOM 658 C CA . SER A 1 85 ? 2.635 10.183 12.066 1.00 93.25 85 SER A CA 1
ATOM 659 C C . SER A 1 85 ? 2.810 10.392 10.558 1.00 93.25 85 SER A C 1
ATOM 661 O O . SER A 1 85 ? 3.685 11.147 10.126 1.00 93.25 85 SER A O 1
ATOM 663 N N . HIS A 1 86 ? 1.948 9.768 9.751 1.00 94.81 86 HIS A N 1
ATOM 664 C CA . HIS A 1 86 ? 1.930 9.896 8.291 1.00 94.81 86 HIS A CA 1
ATOM 665 C C . HIS A 1 86 ? 0.608 10.467 7.792 1.00 94.81 86 HIS A C 1
ATOM 667 O O . HIS A 1 86 ? -0.462 9.955 8.113 1.00 94.81 86 HIS A O 1
ATOM 673 N N . ALA A 1 87 ? 0.679 11.492 6.941 1.00 94.94 87 ALA A N 1
ATOM 674 C CA . ALA A 1 87 ? -0.487 12.038 6.254 1.00 94.94 87 ALA A CA 1
ATOM 675 C C . ALA A 1 87 ? -0.853 11.165 5.043 1.00 94.94 87 ALA A C 1
ATOM 677 O O . ALA A 1 87 ? -0.189 11.209 4.006 1.00 94.94 87 ALA A O 1
ATOM 678 N N . MET A 1 88 ? -1.935 10.403 5.160 1.00 96.88 88 MET A N 1
ATOM 679 C CA . MET A 1 88 ? -2.415 9.474 4.140 1.00 96.88 88 MET A CA 1
ATOM 680 C C . MET A 1 88 ? -3.701 9.989 3.491 1.00 96.88 88 MET A C 1
ATOM 682 O O . MET A 1 88 ? -4.550 10.569 4.160 1.00 96.88 88 MET A O 1
ATOM 686 N N . ALA A 1 89 ? -3.861 9.785 2.185 1.00 97.31 89 ALA A N 1
ATOM 687 C CA . ALA A 1 89 ? -5.039 10.251 1.456 1.00 97.31 89 ALA A CA 1
ATOM 688 C C . ALA A 1 89 ? -6.169 9.217 1.493 1.00 97.31 89 ALA A C 1
ATOM 690 O O . ALA A 1 89 ? -5.919 8.025 1.309 1.00 97.31 89 ALA A O 1
ATOM 691 N N . ILE A 1 90 ? -7.409 9.674 1.665 1.00 97.56 90 ILE A N 1
ATOM 692 C CA . ILE A 1 90 ? -8.599 8.824 1.561 1.00 97.56 90 ILE A CA 1
ATOM 693 C C . ILE A 1 90 ? -8.817 8.424 0.106 1.00 97.56 90 ILE A C 1
ATOM 695 O O . ILE A 1 90 ? -8.943 9.275 -0.773 1.00 97.56 90 ILE A O 1
ATOM 699 N N . ASN A 1 91 ? -8.931 7.125 -0.130 1.00 96.81 91 ASN A N 1
ATOM 700 C CA . ASN A 1 91 ? -9.286 6.537 -1.410 1.00 96.81 91 ASN A CA 1
ATOM 701 C C . ASN A 1 91 ? -10.381 5.489 -1.232 1.00 96.81 91 ASN A C 1
ATOM 703 O O . ASN A 1 91 ? -10.705 5.072 -0.121 1.00 96.81 91 ASN A O 1
ATOM 707 N N . GLU A 1 92 ? -10.966 5.079 -2.347 1.00 95.12 92 GLU A N 1
ATOM 708 C CA . GLU A 1 92 ? -11.986 4.044 -2.386 1.00 95.12 92 GLU A CA 1
ATOM 709 C C . GLU A 1 92 ? -11.662 3.085 -3.524 1.00 95.12 92 GLU A C 1
A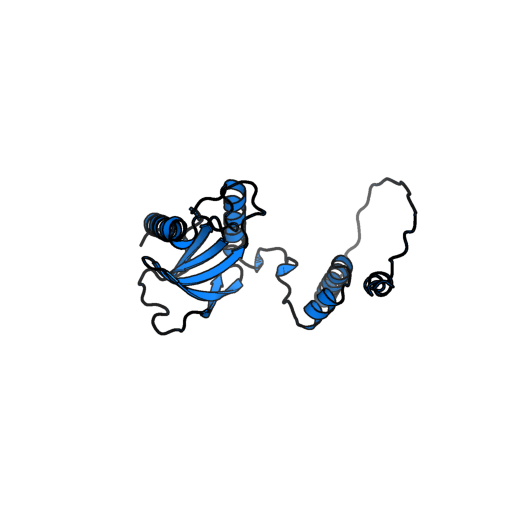TOM 711 O O . GLU A 1 92 ? -11.464 3.504 -4.666 1.00 95.12 92 GLU A O 1
ATOM 716 N N . PHE A 1 93 ? -11.601 1.798 -3.198 1.00 94.12 93 PHE A N 1
ATOM 717 C CA . PHE A 1 93 ? -11.453 0.740 -4.187 1.00 94.12 93 PHE A CA 1
ATOM 718 C C . PHE A 1 93 ? -12.644 -0.196 -4.082 1.00 94.12 93 PHE A C 1
ATOM 720 O O . PHE A 1 93 ? -12.971 -0.666 -2.989 1.00 94.12 93 PHE A O 1
ATOM 727 N N . ASP A 1 94 ? -13.273 -0.491 -5.218 1.00 90.25 94 ASP A N 1
ATOM 728 C CA . ASP A 1 94 ? -14.347 -1.478 -5.253 1.00 90.25 94 ASP A CA 1
ATOM 729 C C . ASP A 1 94 ? -13.836 -2.828 -4.727 1.00 90.25 94 ASP A C 1
ATOM 731 O O . ASP A 1 94 ? -12.702 -3.237 -4.978 1.00 90.25 94 ASP A O 1
ATOM 735 N N . GLY A 1 95 ? -14.645 -3.487 -3.908 1.00 89.81 95 GLY A N 1
ATOM 736 C CA . GLY A 1 95 ? -14.240 -4.644 -3.119 1.00 89.81 95 GLY A CA 1
ATOM 737 C C . GLY A 1 95 ? -13.578 -4.288 -1.785 1.00 89.81 95 GLY A C 1
ATOM 738 O O . GLY A 1 95 ? -13.991 -4.848 -0.773 1.00 89.81 95 GLY A O 1
ATOM 739 N N . VAL A 1 96 ? -12.603 -3.369 -1.718 1.00 91.69 96 VAL A N 1
ATOM 740 C CA . VAL A 1 96 ? -11.922 -2.998 -0.451 1.00 91.69 96 VAL A CA 1
ATOM 741 C C . VAL A 1 96 ? -12.784 -2.074 0.409 1.00 91.69 96 VAL A C 1
ATOM 743 O O . VAL A 1 96 ? -12.905 -2.322 1.608 1.00 91.69 96 VAL A O 1
ATOM 746 N N . GLY A 1 97 ? -13.421 -1.078 -0.209 1.00 93.19 97 GLY A N 1
ATOM 747 C CA . GLY A 1 97 ? -14.109 0.028 0.452 1.00 93.19 97 GLY A CA 1
ATOM 748 C C . GLY A 1 97 ? -13.212 1.260 0.595 1.00 93.19 97 GLY A C 1
ATOM 749 O O . GLY A 1 97 ? -12.195 1.392 -0.093 1.00 93.19 97 GLY A O 1
ATOM 750 N N . ARG A 1 98 ? -13.598 2.169 1.495 1.00 95.31 98 ARG A N 1
ATOM 751 C CA . ARG A 1 98 ? -12.799 3.351 1.830 1.00 95.31 98 ARG A CA 1
ATOM 752 C C . ARG A 1 98 ? -11.593 2.971 2.677 1.00 95.31 98 ARG A C 1
ATOM 754 O O . ARG A 1 98 ? -11.722 2.312 3.705 1.00 95.31 98 ARG A O 1
ATOM 761 N N . CYS A 1 99 ? -10.427 3.420 2.244 1.00 96.44 99 CYS A N 1
ATOM 762 C CA . CYS A 1 99 ? -9.150 3.167 2.889 1.00 96.44 99 CYS A CA 1
ATOM 763 C C . CYS A 1 99 ? -8.249 4.396 2.779 1.00 96.44 99 CYS A C 1
ATOM 765 O O . CYS A 1 99 ? -8.499 5.304 1.986 1.00 96.44 99 CYS A O 1
ATOM 767 N N . LEU A 1 100 ? -7.168 4.406 3.544 1.00 97.81 100 LEU A N 1
ATOM 768 C CA . LEU A 1 100 ? -6.119 5.403 3.407 1.00 97.81 100 LEU A CA 1
ATOM 769 C C . LEU A 1 100 ? -4.976 4.838 2.577 1.00 97.81 100 LEU A C 1
ATOM 771 O O . LEU A 1 100 ? -4.643 3.661 2.694 1.00 97.81 100 LEU A O 1
ATOM 775 N N . THR A 1 101 ? -4.357 5.680 1.760 1.00 97.88 101 THR A N 1
ATOM 776 C CA . THR A 1 101 ? -3.206 5.300 0.937 1.00 97.88 101 THR A CA 1
ATOM 777 C C . THR A 1 101 ? -2.077 6.308 1.076 1.00 97.88 101 THR A C 1
ATOM 779 O O . THR A 1 101 ? -2.318 7.521 1.085 1.00 97.88 101 THR A O 1
ATOM 782 N N . LEU A 1 102 ? -0.847 5.814 1.062 1.00 97.50 102 LEU A N 1
ATOM 783 C CA . LEU A 1 102 ? 0.369 6.601 0.909 1.00 97.50 102 LEU A CA 1
ATOM 784 C C . LEU A 1 102 ? 1.184 6.006 -0.241 1.00 97.50 102 LEU A C 1
ATOM 786 O O . LEU A 1 102 ? 1.549 4.831 -0.205 1.00 97.50 102 LEU A O 1
ATOM 790 N N . SER A 1 103 ? 1.425 6.793 -1.290 1.00 96.50 103 SER A N 1
ATOM 791 C CA . SER A 1 103 ? 2.272 6.377 -2.413 1.00 96.50 103 SER A CA 1
ATOM 792 C C . SER A 1 103 ? 3.721 6.327 -1.944 1.00 96.50 103 SER A C 1
ATOM 794 O O . SER A 1 103 ? 4.238 7.346 -1.494 1.00 96.50 103 SER A O 1
ATOM 796 N N . LEU A 1 104 ? 4.359 5.165 -2.066 1.00 95.69 104 LEU A N 1
ATOM 797 C CA . LEU A 1 104 ? 5.756 4.978 -1.680 1.00 95.69 104 LEU A CA 1
ATOM 798 C C . LEU A 1 104 ? 6.668 5.179 -2.883 1.00 95.69 104 LEU A C 1
ATOM 800 O O . LEU A 1 104 ? 7.582 5.990 -2.828 1.00 95.69 104 LEU A O 1
ATOM 804 N N . GLU A 1 105 ? 6.388 4.474 -3.979 1.00 94.94 105 GLU A N 1
ATOM 805 C CA . GLU A 1 105 ? 7.243 4.489 -5.166 1.00 94.94 105 GLU A CA 1
ATOM 806 C C . GLU A 1 105 ? 6.406 4.437 -6.444 1.00 94.94 105 GLU A C 1
ATOM 808 O O . GLU A 1 105 ? 5.515 3.597 -6.600 1.00 94.94 105 GLU A O 1
ATOM 813 N N . SER A 1 106 ? 6.705 5.343 -7.374 1.00 92.56 106 SER A N 1
ATOM 814 C CA . SER A 1 106 ? 6.130 5.381 -8.718 1.00 92.56 106 SER A CA 1
ATOM 815 C C . SER A 1 106 ? 7.032 6.200 -9.651 1.00 92.56 106 SER A C 1
ATOM 817 O O . SER A 1 106 ? 7.536 7.246 -9.239 1.00 92.56 106 SER A O 1
ATOM 819 N N . PRO A 1 107 ? 7.222 5.784 -10.915 1.00 92.69 107 PRO A N 1
ATOM 820 C CA . PRO A 1 107 ? 6.762 4.527 -11.505 1.00 92.69 107 PRO A CA 1
ATOM 821 C C . PRO A 1 107 ? 7.653 3.340 -11.097 1.00 92.69 107 PRO A C 1
ATOM 823 O O . PRO A 1 107 ? 8.785 3.522 -10.666 1.00 92.69 107 PRO A O 1
ATOM 826 N N . MET A 1 108 ? 7.194 2.107 -11.327 1.00 96.12 108 MET A N 1
ATOM 827 C CA . MET A 1 108 ? 7.900 0.886 -10.889 1.00 96.12 108 MET A CA 1
ATOM 828 C C . MET A 1 108 ? 9.039 0.411 -11.814 1.00 96.12 108 MET A C 1
ATOM 830 O O . MET A 1 108 ? 9.622 -0.646 -11.581 1.00 96.12 108 MET A O 1
ATOM 834 N N . HIS A 1 109 ? 9.394 1.166 -12.858 1.00 92.69 109 HIS A N 1
ATOM 835 C CA . HIS A 1 109 ? 10.486 0.827 -13.790 1.00 92.69 109 HIS A CA 1
ATOM 836 C C . HIS A 1 109 ? 11.872 0.629 -13.148 1.00 92.69 109 HIS A C 1
ATOM 838 O O . HIS A 1 109 ? 12.616 -0.211 -13.653 1.00 92.69 109 HIS A O 1
ATOM 844 N N . PRO A 1 110 ? 12.261 1.363 -12.083 1.00 93.06 110 PRO A N 1
ATOM 845 C CA . PRO A 1 110 ? 13.571 1.182 -11.460 1.00 93.06 110 PRO A CA 1
ATOM 846 C C . PRO A 1 110 ? 13.773 -0.185 -10.795 1.00 93.06 110 PRO A C 1
ATOM 848 O O . PRO A 1 110 ? 14.914 -0.535 -10.511 1.00 93.06 110 PRO A O 1
ATOM 851 N N . PHE A 1 111 ? 12.706 -0.957 -10.553 1.00 96.00 111 PHE A N 1
ATOM 852 C CA . PHE A 1 111 ? 12.794 -2.288 -9.955 1.00 96.00 111 PHE A CA 1
ATOM 853 C C . PHE A 1 111 ? 13.108 -3.349 -11.024 1.00 96.00 111 PHE A C 1
ATOM 855 O O . PHE A 1 111 ? 12.255 -3.641 -11.870 1.00 96.00 111 PHE A O 1
ATOM 862 N N . PRO A 1 112 ? 14.313 -3.952 -11.009 1.00 95.88 112 PRO A N 1
ATOM 863 C CA . PRO A 1 112 ? 14.710 -4.939 -12.011 1.00 95.88 112 PRO A CA 1
ATOM 864 C C . PRO A 1 112 ? 14.053 -6.310 -11.801 1.00 95.88 112 PRO A C 1
ATOM 866 O O . PRO A 1 112 ? 14.002 -7.110 -12.733 1.00 95.88 112 PRO A O 1
ATOM 869 N N . THR A 1 113 ? 13.584 -6.606 -10.585 1.00 98.12 113 THR A N 1
ATOM 870 C CA . THR A 1 113 ? 12.935 -7.873 -10.225 1.00 98.12 113 THR A CA 1
ATOM 871 C C . THR A 1 113 ? 11.765 -7.637 -9.278 1.00 98.12 113 THR A C 1
ATOM 873 O O . THR A 1 113 ? 11.744 -6.654 -8.536 1.00 98.12 113 THR A O 1
ATOM 876 N N . HIS A 1 114 ? 10.812 -8.569 -9.263 1.00 98.12 114 HIS A N 1
ATOM 877 C CA . HIS A 1 114 ? 9.707 -8.542 -8.304 1.00 98.12 114 HIS A CA 1
ATOM 878 C C . HIS A 1 114 ? 10.206 -8.631 -6.855 1.00 98.12 114 HIS A C 1
ATOM 880 O O . HIS A 1 114 ? 9.844 -7.787 -6.043 1.00 98.12 114 HIS A O 1
ATOM 886 N N . ASP A 1 115 ? 11.147 -9.536 -6.566 1.00 98.31 115 ASP A N 1
ATOM 887 C CA . ASP A 1 115 ? 11.793 -9.636 -5.249 1.00 98.31 115 ASP A CA 1
ATOM 888 C C . ASP A 1 115 ? 12.406 -8.310 -4.782 1.00 98.31 115 ASP A C 1
ATOM 890 O O . ASP A 1 115 ? 12.289 -7.969 -3.613 1.00 98.31 115 ASP A O 1
ATOM 894 N N . SER A 1 116 ? 13.006 -7.509 -5.676 1.00 98.06 116 SER A N 1
ATOM 895 C CA . SER A 1 116 ? 13.563 -6.206 -5.280 1.00 98.06 116 SER A CA 1
ATOM 896 C C . SER A 1 116 ? 12.492 -5.208 -4.823 1.00 98.06 116 SER A C 1
ATOM 898 O O . SER A 1 116 ? 12.756 -4.385 -3.947 1.00 98.06 116 SER A O 1
ATOM 900 N N . ALA A 1 117 ? 11.279 -5.294 -5.380 1.00 98.12 117 ALA A N 1
ATOM 901 C CA . ALA A 1 117 ? 10.141 -4.503 -4.928 1.00 98.12 117 ALA A CA 1
ATOM 902 C C . ALA A 1 117 ? 9.603 -5.022 -3.587 1.00 98.12 117 ALA A C 1
ATOM 904 O O . ALA A 1 117 ? 9.302 -4.217 -2.709 1.00 98.12 117 ALA A O 1
ATOM 905 N N . VAL A 1 118 ? 9.547 -6.346 -3.404 1.00 98.44 118 VAL A N 1
ATOM 906 C CA . VAL A 1 118 ? 9.151 -6.969 -2.130 1.00 98.44 118 VAL A CA 1
ATOM 907 C C . VAL A 1 118 ? 10.120 -6.578 -1.015 1.00 98.44 118 VAL A C 1
ATOM 909 O O . VAL A 1 118 ? 9.686 -6.005 -0.022 1.00 98.44 118 VAL A O 1
ATOM 912 N N . SER A 1 119 ? 11.433 -6.735 -1.214 1.00 98.12 119 SER A N 1
ATOM 913 C CA . SER A 1 119 ? 12.437 -6.348 -0.213 1.00 98.12 119 SER A CA 1
ATOM 914 C C . SER A 1 119 ? 12.378 -4.860 0.142 1.00 98.12 119 SER A C 1
ATOM 916 O O . SER A 1 119 ? 12.618 -4.482 1.289 1.00 98.12 119 SER A O 1
ATOM 918 N N . ARG A 1 120 ? 12.040 -3.991 -0.822 1.00 97.81 120 ARG A N 1
ATOM 919 C CA . ARG A 1 120 ? 11.843 -2.557 -0.569 1.00 97.81 120 ARG A CA 1
ATOM 920 C C . ARG A 1 120 ? 10.602 -2.290 0.288 1.00 97.81 120 ARG A C 1
ATOM 922 O O . ARG A 1 120 ? 10.674 -1.431 1.167 1.00 97.81 120 ARG A O 1
ATOM 929 N N . ALA A 1 121 ? 9.504 -3.002 0.036 1.00 98.06 121 ALA A N 1
ATOM 930 C CA . ALA A 1 121 ? 8.276 -2.915 0.822 1.00 98.06 121 ALA A CA 1
ATOM 931 C C . ALA A 1 121 ? 8.480 -3.429 2.256 1.00 98.06 121 ALA A C 1
ATOM 933 O O . ALA A 1 121 ? 8.091 -2.747 3.200 1.00 98.06 121 ALA A O 1
ATOM 934 N N . GLU A 1 122 ? 9.147 -4.574 2.420 1.00 97.75 122 GLU A N 1
ATOM 935 C CA . GLU A 1 122 ? 9.517 -5.134 3.728 1.00 97.75 122 GLU A CA 1
ATOM 936 C C . GLU A 1 122 ? 10.405 -4.161 4.509 1.00 97.75 122 GLU A C 1
ATOM 938 O O . GLU A 1 122 ? 10.066 -3.786 5.626 1.00 97.75 122 GLU A O 1
ATOM 943 N N . SER A 1 123 ? 11.461 -3.634 3.878 1.00 96.94 123 SER A N 1
ATOM 944 C CA . SER A 1 123 ? 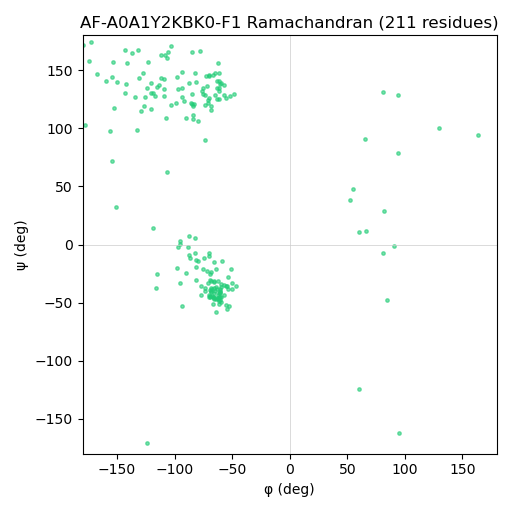12.348 -2.649 4.516 1.00 96.94 123 SER A CA 1
ATOM 945 C C . SER A 1 123 ? 11.600 -1.386 4.951 1.00 96.94 123 SER A C 1
ATOM 947 O O . SER A 1 123 ? 11.931 -0.789 5.968 1.00 96.94 123 SER A O 1
ATOM 949 N N . PHE A 1 124 ? 10.607 -0.941 4.174 1.00 96.38 124 PHE A N 1
ATOM 950 C CA . PHE A 1 124 ? 9.775 0.196 4.561 1.00 96.38 124 PHE A CA 1
ATOM 951 C C . PHE A 1 124 ? 8.906 -0.133 5.781 1.00 96.38 124 PHE A C 1
ATOM 953 O O . PHE A 1 124 ? 8.835 0.674 6.700 1.00 96.38 124 PHE A O 1
ATOM 960 N N . LEU A 1 125 ? 8.278 -1.310 5.809 1.00 96.75 125 LEU A N 1
ATOM 961 C CA . LEU A 1 125 ? 7.441 -1.747 6.929 1.00 96.75 125 LEU A CA 1
ATOM 962 C C . LEU A 1 125 ? 8.241 -1.960 8.218 1.00 96.75 125 LEU A C 1
ATOM 964 O O . LEU A 1 125 ? 7.749 -1.605 9.287 1.00 96.75 125 LEU A O 1
ATOM 968 N N . ASP A 1 126 ? 9.466 -2.476 8.120 1.00 95.19 126 ASP A N 1
ATOM 969 C CA . ASP A 1 126 ? 10.363 -2.635 9.268 1.00 95.19 126 ASP A CA 1
ATOM 970 C C . ASP A 1 126 ? 10.663 -1.283 9.924 1.00 95.19 126 ASP A C 1
ATOM 972 O O . ASP A 1 126 ? 10.571 -1.144 11.145 1.00 95.19 126 ASP A O 1
ATOM 976 N N . VAL A 1 127 ? 10.967 -0.261 9.116 1.00 93.69 127 VAL A N 1
ATOM 977 C CA . VAL A 1 127 ? 11.192 1.101 9.624 1.00 93.69 127 VAL A CA 1
ATOM 978 C C . VAL A 1 127 ? 9.895 1.673 10.195 1.00 93.69 127 VAL A C 1
ATOM 980 O O . VAL A 1 127 ? 9.913 2.158 11.322 1.00 93.69 127 VAL A O 1
ATOM 983 N N . LEU A 1 128 ? 8.773 1.518 9.482 1.00 94.50 128 LEU A N 1
ATOM 984 C CA . LEU A 1 128 ? 7.454 2.015 9.886 1.00 94.50 128 LEU A CA 1
ATOM 985 C C . LEU A 1 128 ? 7.027 1.508 11.268 1.00 94.50 128 LEU A C 1
ATOM 987 O O . LEU A 1 128 ? 6.386 2.238 12.026 1.00 94.50 128 LEU A O 1
ATOM 991 N N . MET A 1 129 ? 7.391 0.266 11.592 1.00 93.25 129 MET A N 1
ATOM 992 C CA . MET A 1 129 ? 7.041 -0.398 12.848 1.00 93.25 129 MET A CA 1
ATOM 993 C C . MET A 1 129 ? 8.112 -0.298 13.940 1.00 93.25 129 MET A C 1
ATOM 995 O O . MET A 1 129 ? 7.900 -0.815 15.037 1.00 93.25 129 MET A O 1
ATOM 999 N N . THR A 1 130 ? 9.232 0.374 13.678 1.00 91.62 130 THR A N 1
ATOM 1000 C CA . THR A 1 130 ? 10.283 0.623 14.673 1.00 91.62 130 THR A CA 1
ATOM 1001 C C . THR A 1 130 ? 10.057 1.979 15.339 1.00 91.62 130 THR A C 1
ATOM 1003 O O . THR A 1 130 ? 9.791 2.964 14.654 1.00 91.62 130 THR A O 1
ATOM 1006 N N . ASP A 1 131 ? 10.166 2.053 16.670 1.00 86.06 131 ASP A N 1
ATOM 1007 C CA . ASP A 1 131 ? 10.042 3.326 17.388 1.00 86.06 131 ASP A CA 1
ATOM 1008 C C . ASP A 1 131 ? 11.136 4.307 16.935 1.00 86.06 131 ASP A C 1
ATOM 1010 O O . ASP A 1 131 ? 12.316 3.957 16.841 1.00 86.06 131 ASP A O 1
ATOM 1014 N N . SER A 1 132 ? 10.742 5.555 16.681 1.00 75.19 132 SER A N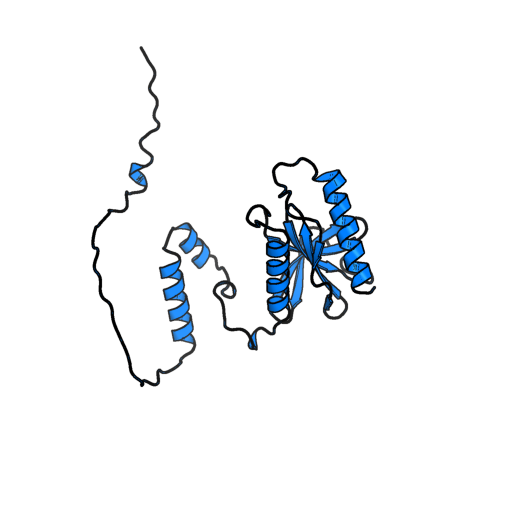 1
ATOM 1015 C CA . SER A 1 132 ? 11.654 6.669 16.397 1.00 75.19 132 SER A CA 1
ATOM 1016 C C . SER A 1 132 ? 12.842 6.781 17.356 1.00 75.19 132 SER A C 1
ATOM 1018 O O . SER A 1 132 ? 13.933 7.145 16.920 1.00 75.19 132 SER A O 1
ATOM 1020 N N . ALA A 1 133 ? 12.655 6.471 18.644 1.00 72.75 133 ALA A N 1
ATOM 1021 C CA . ALA A 1 133 ? 13.705 6.572 19.655 1.00 72.75 133 ALA A CA 1
ATOM 1022 C C . ALA A 1 133 ? 14.827 5.536 19.469 1.00 72.75 133 ALA A C 1
ATOM 1024 O O . ALA A 1 133 ? 15.955 5.771 19.903 1.00 72.75 133 ALA A O 1
ATOM 1025 N N . ASP A 1 134 ? 14.525 4.421 18.802 1.00 70.69 134 ASP A N 1
ATOM 1026 C CA . ASP A 1 134 ? 15.454 3.317 18.558 1.00 70.69 134 ASP A CA 1
ATOM 1027 C C . ASP A 1 134 ? 16.150 3.426 17.187 1.00 70.69 134 ASP A C 1
ATOM 1029 O O . ASP A 1 134 ? 16.933 2.551 16.804 1.00 70.69 134 ASP A O 1
ATOM 1033 N N . ARG A 1 135 ? 15.890 4.508 16.437 1.00 65.50 135 ARG A N 1
ATOM 1034 C CA . ARG A 1 135 ? 16.426 4.742 15.094 1.00 65.50 135 ARG A CA 1
ATOM 1035 C C . ARG A 1 135 ? 17.470 5.862 15.091 1.00 65.50 135 ARG A C 1
ATOM 1037 O O . ARG A 1 135 ? 17.251 6.950 15.613 1.00 65.50 135 ARG A O 1
ATOM 1044 N N . GLU A 1 136 ? 18.599 5.617 14.427 1.00 61.19 136 GLU A N 1
ATOM 1045 C CA . GLU A 1 136 ? 19.569 6.671 14.104 1.00 61.19 136 GLU A CA 1
ATOM 1046 C C . GLU A 1 136 ? 18.930 7.675 13.121 1.00 61.19 136 GLU A C 1
ATOM 1048 O O . GLU A 1 136 ? 18.401 7.247 12.087 1.00 61.19 136 GLU A O 1
ATOM 1053 N N . PRO A 1 137 ? 18.965 8.991 13.398 1.00 57.41 137 PRO A N 1
ATOM 1054 C CA . PRO A 1 137 ? 18.306 9.990 12.564 1.00 57.41 137 PRO A CA 1
ATOM 1055 C C . PRO A 1 137 ? 18.873 9.993 11.139 1.00 57.41 137 PRO A C 1
ATOM 1057 O O . PRO A 1 137 ? 20.088 10.030 10.926 1.00 57.41 137 PRO A O 1
ATOM 1060 N N . THR A 1 138 ? 17.983 9.983 10.148 1.00 59.50 138 THR A N 1
ATOM 1061 C CA . THR A 1 138 ? 18.318 9.993 8.719 1.00 59.50 138 THR A CA 1
ATOM 1062 C C . THR A 1 138 ? 17.992 11.333 8.057 1.00 59.50 138 THR A C 1
ATOM 1064 O O . THR A 1 138 ? 17.225 12.146 8.565 1.00 59.50 138 THR A O 1
ATOM 1067 N N . LEU A 1 139 ? 18.578 11.555 6.878 1.00 52.59 139 LEU A N 1
ATOM 1068 C CA . LEU A 1 139 ? 18.373 12.733 6.021 1.00 52.59 139 LEU A CA 1
ATOM 1069 C C . LEU A 1 139 ? 16.900 13.086 5.756 1.00 52.59 139 LEU A C 1
ATOM 1071 O O . LEU A 1 139 ? 16.564 14.270 5.640 1.00 52.59 139 LEU A O 1
ATOM 1075 N N . ASP A 1 140 ? 16.049 12.064 5.686 1.00 54.06 140 ASP A N 1
ATOM 1076 C CA . ASP A 1 140 ? 14.621 12.177 5.382 1.00 54.06 140 ASP A CA 1
ATOM 1077 C C . ASP A 1 140 ? 13.777 12.605 6.594 1.00 54.06 140 ASP A C 1
ATOM 1079 O O . ASP A 1 140 ? 12.640 13.039 6.427 1.00 54.06 140 ASP A O 1
ATOM 1083 N N . ASP A 1 141 ? 14.332 12.537 7.810 1.00 56.16 141 ASP A N 1
ATOM 1084 C CA . ASP A 1 141 ? 13.632 12.917 9.046 1.00 56.16 141 ASP A CA 1
ATOM 1085 C C . ASP A 1 141 ? 13.664 14.438 9.288 1.00 56.16 141 ASP A C 1
ATOM 1087 O O . ASP A 1 141 ? 13.014 14.956 10.196 1.00 56.16 141 ASP A O 1
ATOM 1091 N N . THR A 1 142 ? 14.415 15.178 8.466 1.00 57.62 142 THR A N 1
ATOM 1092 C CA . THR A 1 142 ? 14.484 16.641 8.542 1.00 57.62 142 THR A CA 1
ATOM 1093 C C . THR A 1 142 ? 13.334 17.242 7.725 1.00 57.62 142 THR A C 1
ATOM 1095 O O . THR A 1 142 ? 13.270 16.986 6.517 1.00 57.62 142 THR A O 1
ATOM 1098 N N . PRO A 1 143 ? 12.444 18.061 8.323 1.00 55.31 143 PRO A N 1
ATOM 1099 C CA . PRO A 1 143 ? 11.334 18.678 7.607 1.00 55.31 143 PRO A CA 1
ATOM 1100 C C . PRO A 1 143 ? 11.821 19.397 6.347 1.00 55.31 143 PRO A C 1
ATOM 1102 O O . PRO A 1 143 ? 12.741 20.215 6.397 1.00 55.31 143 PRO A O 1
ATOM 1105 N N . LEU A 1 144 ? 11.214 19.085 5.202 1.00 59.72 144 LEU A N 1
ATOM 1106 C CA . LEU A 1 144 ? 11.475 19.809 3.964 1.00 59.72 144 LEU A CA 1
ATOM 1107 C C . LEU A 1 144 ? 10.794 21.176 4.052 1.00 59.72 144 LEU A C 1
ATOM 1109 O O . LEU A 1 144 ? 9.619 21.315 3.711 1.00 59.72 144 LEU A O 1
ATOM 1113 N N . ASP A 1 145 ? 11.514 22.169 4.566 1.00 68.88 145 ASP A N 1
ATOM 1114 C CA . ASP A 1 145 ? 11.022 23.538 4.636 1.00 68.88 145 ASP A CA 1
ATOM 1115 C C . ASP A 1 145 ? 11.258 24.312 3.326 1.00 68.88 145 ASP A C 1
ATOM 1117 O O . ASP A 1 145 ? 11.977 23.890 2.411 1.00 68.88 145 ASP A O 1
ATOM 1121 N N . GLU A 1 146 ? 10.584 25.456 3.209 1.00 55.91 146 GLU A N 1
ATOM 1122 C CA . GLU A 1 146 ? 10.609 26.291 2.007 1.00 55.91 146 GLU A CA 1
ATOM 1123 C C . GLU A 1 146 ? 12.022 26.817 1.697 1.00 55.91 146 GLU A C 1
ATOM 1125 O O . GLU A 1 146 ? 12.396 26.940 0.530 1.00 55.91 146 GLU A O 1
ATOM 1130 N N . ALA A 1 147 ? 12.839 27.051 2.728 1.00 65.12 147 ALA A N 1
ATOM 1131 C CA . ALA A 1 147 ? 14.224 27.481 2.578 1.00 65.12 147 ALA A CA 1
ATOM 1132 C C . ALA A 1 147 ? 15.097 26.361 1.990 1.00 65.12 147 ALA A C 1
ATOM 1134 O O . ALA A 1 147 ? 15.857 26.594 1.048 1.00 65.12 147 ALA A O 1
ATOM 1135 N N . ARG A 1 148 ? 14.949 25.126 2.474 1.00 66.38 148 ARG A N 1
ATOM 1136 C CA . ARG A 1 148 ? 15.645 23.938 1.966 1.00 66.38 148 ARG A CA 1
ATOM 1137 C 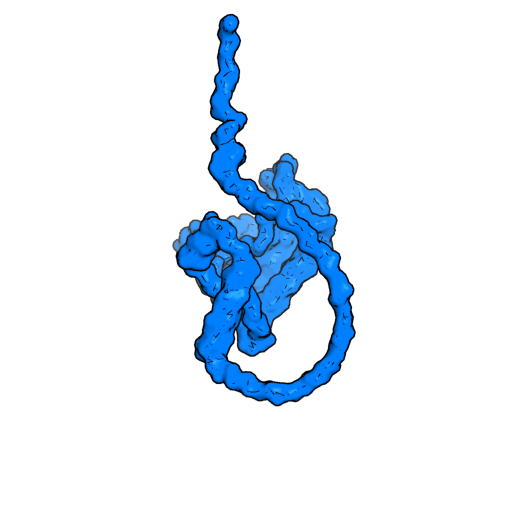C . ARG A 1 148 ? 15.225 23.612 0.535 1.00 66.38 148 ARG A C 1
ATOM 1139 O O . ARG A 1 148 ? 16.077 23.334 -0.309 1.00 66.38 148 ARG A O 1
ATOM 1146 N N . MET A 1 149 ? 13.935 23.752 0.221 1.00 67.50 149 MET A N 1
ATOM 1147 C CA . MET A 1 149 ? 13.421 23.627 -1.147 1.00 67.50 149 MET A CA 1
ATOM 1148 C C . MET A 1 149 ? 14.048 24.669 -2.087 1.00 67.50 149 MET A C 1
ATOM 1150 O O . MET A 1 149 ? 14.486 24.332 -3.187 1.00 67.50 149 MET A O 1
ATOM 1154 N N . GLN A 1 150 ? 14.143 25.932 -1.656 1.00 68.50 150 GLN A N 1
ATOM 1155 C CA . GLN A 1 150 ? 14.769 26.999 -2.444 1.00 68.50 150 GLN A CA 1
ATOM 1156 C C . GLN A 1 150 ? 16.259 26.741 -2.700 1.00 68.50 150 GLN A C 1
ATOM 1158 O O . GLN A 1 150 ? 16.729 26.990 -3.810 1.00 68.50 150 GLN A O 1
ATOM 1163 N N . ARG A 1 151 ? 16.985 26.201 -1.714 1.00 70.81 151 ARG A N 1
ATOM 1164 C CA . ARG A 1 151 ? 18.406 25.829 -1.835 1.00 70.81 151 ARG A CA 1
ATOM 1165 C C . ARG A 1 151 ? 18.637 24.643 -2.771 1.00 70.81 151 ARG A C 1
ATOM 1167 O O . ARG A 1 151 ? 19.585 24.632 -3.553 1.00 70.81 151 ARG A O 1
ATOM 1174 N N . PHE A 1 152 ? 17.735 23.666 -2.753 1.00 63.38 152 PHE A N 1
ATOM 1175 C CA . PHE A 1 152 ? 17.777 22.551 -3.696 1.00 63.38 152 PHE A CA 1
ATOM 1176 C C . PHE A 1 152 ? 17.522 23.021 -5.139 1.00 63.38 152 PHE A C 1
ATOM 1178 O O . PHE A 1 152 ? 18.279 22.700 -6.056 1.00 63.38 152 PHE A O 1
ATOM 1185 N N . LEU A 1 153 ? 16.491 23.847 -5.346 1.00 71.50 153 LEU A N 1
ATOM 1186 C CA . LEU A 1 153 ? 16.125 24.365 -6.669 1.00 71.50 153 LEU A CA 1
ATOM 1187 C C . LEU A 1 153 ? 17.142 25.373 -7.231 1.00 71.50 153 LEU A C 1
ATOM 1189 O O . LEU A 1 153 ? 17.256 25.509 -8.452 1.00 71.50 153 LEU A O 1
ATOM 1193 N N . SER A 1 154 ? 17.905 26.060 -6.375 1.00 76.50 154 SER A N 1
ATOM 1194 C CA . SER A 1 154 ? 18.986 26.958 -6.798 1.00 76.50 154 SER A CA 1
ATOM 1195 C C . SER A 1 154 ? 20.239 26.210 -7.285 1.00 76.50 154 SER A C 1
ATOM 1197 O O . SER A 1 154 ? 21.084 26.810 -7.959 1.00 76.50 154 SER A O 1
ATOM 1199 N N . GLY A 1 155 ? 20.318 24.891 -7.062 1.00 64.00 155 GLY A N 1
ATOM 1200 C CA . GLY A 1 155 ? 21.399 24.030 -7.541 1.00 64.00 155 GLY A CA 1
ATOM 1201 C C . GLY A 1 155 ? 22.654 24.064 -6.669 1.00 64.00 155 GLY A C 1
ATOM 1202 O O . GLY A 1 155 ? 23.750 23.881 -7.200 1.00 64.00 155 GLY A O 1
ATOM 1203 N N . GLU A 1 156 ? 22.503 24.319 -5.368 1.00 65.56 156 GLU A N 1
ATOM 1204 C CA . GLU A 1 156 ? 23.560 24.049 -4.387 1.00 65.56 156 GLU A CA 1
ATOM 1205 C C . GLU A 1 156 ? 23.846 22.532 -4.332 1.00 65.56 156 GLU A C 1
ATOM 1207 O O . GLU A 1 156 ? 22.928 21.717 -4.461 1.00 65.56 156 GLU A O 1
ATOM 1212 N N . ASP A 1 157 ? 25.121 22.135 -4.204 1.00 65.44 157 ASP A N 1
ATOM 1213 C CA . ASP A 1 157 ? 25.502 20.716 -4.150 1.00 65.44 157 ASP A CA 1
ATOM 1214 C C . ASP A 1 157 ? 24.872 20.088 -2.900 1.00 65.44 157 ASP A C 1
ATOM 1216 O O . ASP A 1 157 ? 25.055 20.562 -1.777 1.00 65.44 157 ASP A O 1
ATOM 1220 N N . MET A 1 158 ? 24.116 19.010 -3.104 1.00 53.28 158 MET A N 1
ATOM 1221 C CA . MET A 1 158 ? 23.396 18.286 -2.055 1.00 53.28 158 MET A CA 1
ATOM 1222 C C . MET A 1 158 ? 24.319 17.868 -0.899 1.00 53.28 158 MET A C 1
ATOM 1224 O O . MET A 1 158 ? 23.871 17.776 0.242 1.00 53.28 158 MET A O 1
ATOM 1228 N N . ARG A 1 159 ? 25.616 17.667 -1.174 1.00 57.94 159 ARG A N 1
ATOM 1229 C CA . ARG A 1 159 ? 26.633 17.362 -0.157 1.00 57.94 159 ARG A CA 1
ATOM 1230 C C . ARG A 1 159 ? 26.925 18.544 0.767 1.00 57.94 159 ARG A C 1
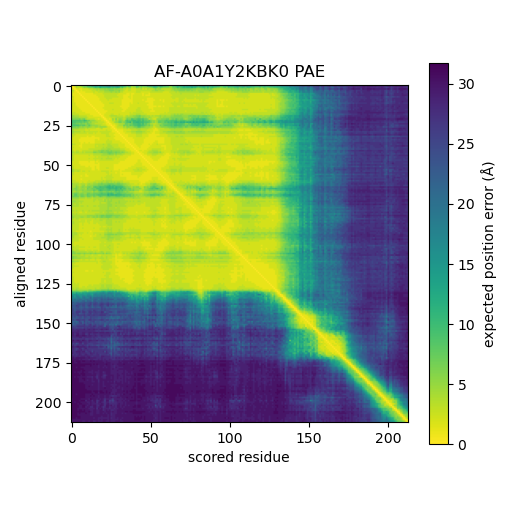ATOM 1232 O O . ARG A 1 159 ? 27.050 18.338 1.969 1.00 57.94 159 ARG A O 1
ATOM 1239 N N . ASP A 1 160 ? 26.958 19.763 0.240 1.00 66.81 160 ASP A N 1
ATOM 1240 C CA . ASP A 1 160 ? 27.245 20.968 1.027 1.00 66.81 160 ASP A CA 1
ATOM 1241 C C . ASP A 1 160 ? 26.052 21.351 1.914 1.00 66.81 160 ASP A C 1
ATOM 1243 O O . ASP A 1 160 ? 26.230 21.748 3.068 1.00 66.81 160 ASP A O 1
ATOM 1247 N N . ILE A 1 161 ? 24.826 21.175 1.400 1.00 61.41 161 ILE A N 1
ATOM 1248 C CA . ILE A 1 161 ? 23.592 21.327 2.189 1.00 61.41 161 ILE A CA 1
ATOM 1249 C C . ILE A 1 161 ? 23.604 20.324 3.350 1.00 61.41 161 ILE A C 1
ATOM 1251 O O . ILE A 1 161 ? 23.396 20.701 4.504 1.00 61.41 161 ILE A O 1
ATOM 1255 N N . PHE A 1 162 ? 23.924 19.061 3.053 1.00 57.97 162 PHE A N 1
ATOM 1256 C CA . PHE A 1 162 ? 23.957 17.987 4.041 1.00 57.97 162 PHE A CA 1
ATOM 1257 C C . PHE A 1 162 ? 24.996 18.212 5.143 1.00 57.97 162 PHE A C 1
ATOM 1259 O O . PHE A 1 162 ? 24.705 18.044 6.329 1.00 57.97 162 PHE A O 1
ATOM 1266 N N . GLU A 1 163 ? 26.216 18.606 4.775 1.00 66.81 163 GLU A N 1
ATOM 1267 C CA . GLU A 1 163 ? 27.274 18.862 5.749 1.00 66.81 163 GLU A CA 1
ATOM 1268 C C . GLU A 1 163 ? 26.934 20.038 6.669 1.00 66.81 163 GLU A C 1
ATOM 1270 O O . GLU A 1 163 ? 27.219 19.963 7.867 1.00 66.81 163 GLU A O 1
ATOM 1275 N N . GLN A 1 164 ? 26.280 21.079 6.148 1.00 66.12 164 GLN A N 1
ATOM 1276 C CA . GLN A 1 164 ? 25.852 22.233 6.940 1.00 66.12 164 GLN A CA 1
ATOM 1277 C C . GLN A 1 164 ? 24.719 21.902 7.911 1.00 66.12 164 GLN A C 1
ATOM 1279 O O . GLN A 1 164 ? 24.792 22.285 9.076 1.00 66.12 164 GLN A O 1
ATOM 1284 N N . GLU A 1 165 ? 23.693 21.175 7.472 1.00 65.06 165 GLU A N 1
ATOM 1285 C CA . GLU A 1 165 ? 22.570 20.788 8.336 1.00 65.06 165 GLU A CA 1
ATOM 1286 C C . GLU A 1 165 ? 23.018 19.828 9.439 1.00 65.06 165 GLU A C 1
ATOM 1288 O O . GLU A 1 165 ? 22.676 20.014 10.607 1.00 65.06 165 GLU A O 1
ATOM 1293 N N . ARG A 1 166 ? 23.880 18.859 9.103 1.00 61.50 166 ARG A N 1
ATOM 1294 C CA . ARG A 1 166 ? 24.503 17.963 10.084 1.00 61.50 166 ARG A CA 1
ATOM 1295 C C . ARG A 1 166 ? 25.340 18.738 11.105 1.00 61.50 166 ARG A C 1
ATOM 1297 O O . ARG A 1 166 ? 25.299 18.421 12.290 1.00 61.50 166 ARG A O 1
ATOM 1304 N N . GLN A 1 167 ? 26.098 19.747 10.671 1.00 64.88 167 GLN A N 1
ATOM 1305 C CA . GLN A 1 167 ? 26.865 20.609 11.578 1.00 64.88 167 GLN A CA 1
ATOM 1306 C C . GLN A 1 167 ? 25.961 21.475 12.466 1.00 64.88 167 GLN A C 1
ATOM 1308 O O . GLN A 1 167 ? 26.271 21.636 13.645 1.00 64.88 167 GLN A O 1
ATOM 1313 N N . ALA A 1 168 ? 24.844 21.987 11.943 1.00 68.06 168 ALA A N 1
ATOM 1314 C CA . ALA A 1 168 ? 23.871 22.761 12.712 1.00 68.06 168 ALA A CA 1
ATOM 1315 C C . ALA A 1 168 ? 23.187 21.906 13.793 1.00 68.06 168 ALA A C 1
ATOM 1317 O O . ALA A 1 168 ? 23.171 22.298 14.958 1.00 68.06 168 ALA A O 1
ATOM 1318 N N . LEU A 1 169 ? 22.746 20.693 13.443 1.00 58.91 169 LEU A N 1
ATOM 1319 C CA . LEU A 1 169 ? 22.190 19.710 14.384 1.00 58.91 169 LEU A CA 1
ATOM 1320 C C . LEU A 1 169 ? 23.203 19.301 15.468 1.00 58.91 169 LEU A C 1
ATOM 1322 O O . LEU A 1 169 ? 22.857 19.182 16.643 1.00 58.91 169 LEU A O 1
ATOM 1326 N N . MET A 1 170 ? 24.476 19.120 15.101 1.00 59.66 170 MET A N 1
ATOM 1327 C CA . MET A 1 170 ? 25.546 18.823 16.064 1.00 59.66 170 MET A CA 1
ATOM 1328 C C . MET A 1 170 ? 25.874 20.011 16.981 1.00 59.66 170 MET A C 1
ATOM 1330 O O . MET A 1 170 ? 26.270 19.799 18.128 1.00 59.66 170 MET A O 1
ATOM 1334 N N . ALA A 1 171 ? 25.708 21.247 16.503 1.00 61.16 171 ALA A N 1
ATOM 1335 C CA . ALA A 1 171 ? 25.928 22.458 17.288 1.00 61.16 171 ALA A CA 1
ATOM 1336 C C . ALA A 1 171 ? 24.772 22.750 18.261 1.00 61.16 171 ALA A C 1
ATOM 1338 O O . ALA A 1 171 ? 25.028 23.194 19.380 1.00 61.16 171 ALA A O 1
ATOM 1339 N N . GLU A 1 172 ? 23.524 22.465 17.875 1.00 53.41 172 GLU A N 1
ATOM 1340 C CA . GLU A 1 172 ? 22.352 22.624 18.748 1.00 53.41 172 GLU A CA 1
ATOM 1341 C C . GLU A 1 172 ? 22.305 21.582 19.878 1.00 53.41 172 GLU A C 1
ATOM 1343 O O . GLU A 1 172 ? 21.912 21.915 20.996 1.00 53.41 172 GLU A O 1
ATOM 1348 N N . ASN A 1 173 ? 22.795 20.358 19.645 1.00 49.66 173 ASN A N 1
ATOM 1349 C CA . ASN A 1 173 ? 22.766 19.273 20.638 1.00 49.66 173 ASN A CA 1
ATOM 1350 C C . ASN A 1 173 ? 23.969 19.227 21.605 1.00 49.66 173 ASN A C 1
ATOM 1352 O O . ASN A 1 173 ? 24.076 18.296 22.403 1.00 49.66 173 ASN A O 1
ATOM 1356 N N . GLY A 1 174 ? 24.865 20.221 21.584 1.00 46.72 174 GLY A N 1
ATOM 1357 C CA . GLY A 1 174 ? 25.805 20.491 22.682 1.00 46.72 174 GLY A CA 1
ATOM 1358 C C . GLY A 1 174 ? 26.664 19.313 23.174 1.00 46.72 174 GLY A C 1
ATOM 1359 O O . GLY A 1 174 ? 26.898 19.202 24.378 1.00 46.72 174 GLY A O 1
ATOM 1360 N N . PHE A 1 175 ? 27.154 18.433 22.293 1.00 37.44 175 PHE A N 1
ATOM 1361 C CA . PHE A 1 175 ? 28.039 17.338 22.706 1.00 37.44 175 PHE A CA 1
ATOM 1362 C C . PHE A 1 175 ? 29.513 17.772 22.658 1.00 37.44 175 PHE A C 1
ATOM 1364 O O . PHE A 1 175 ? 30.095 17.970 21.593 1.00 37.44 175 PHE A O 1
ATOM 1371 N N . VAL A 1 176 ? 30.130 17.933 23.832 1.00 36.47 176 VAL A N 1
ATOM 1372 C CA . VAL A 1 176 ? 31.562 18.234 23.975 1.00 36.47 176 VAL A CA 1
ATOM 1373 C C . VAL A 1 176 ? 32.385 16.986 23.650 1.00 36.47 176 VAL A C 1
ATOM 1375 O O . VAL A 1 176 ? 32.277 15.962 24.324 1.00 36.47 176 VAL A O 1
ATOM 1378 N N . SER A 1 177 ? 33.240 17.100 22.632 1.00 36.75 177 SER A N 1
ATOM 1379 C CA . SER A 1 177 ? 34.257 16.121 22.249 1.00 36.75 177 SER A CA 1
ATOM 1380 C C . SER A 1 177 ? 35.090 15.655 23.443 1.00 36.75 177 SER A C 1
ATOM 1382 O O . SER A 1 177 ? 35.694 16.471 24.143 1.00 36.75 177 SER A O 1
ATOM 1384 N N . LYS A 1 178 ? 35.221 14.338 23.622 1.00 31.61 178 LYS A N 1
ATOM 1385 C CA . LYS A 1 178 ? 36.336 13.763 24.378 1.00 31.61 178 LYS A CA 1
ATOM 1386 C C . LYS A 1 178 ? 37.287 13.091 23.395 1.00 31.61 178 LYS A C 1
ATOM 1388 O O . LYS A 1 178 ? 36.949 12.089 22.774 1.00 31.61 178 LYS A O 1
ATOM 1393 N N . GLU A 1 179 ? 38.448 13.712 23.223 1.00 34.62 179 GLU A N 1
ATOM 1394 C CA . GLU A 1 179 ? 39.549 13.227 22.397 1.00 34.62 179 GLU A CA 1
ATOM 1395 C C . GLU A 1 179 ? 40.094 11.877 22.886 1.00 34.62 179 GLU A C 1
ATOM 1397 O O . GLU A 1 179 ? 40.202 11.635 24.091 1.00 34.62 179 GLU A O 1
ATOM 1402 N N . GLY A 1 180 ? 40.560 11.068 21.928 1.00 29.22 180 GLY A N 1
ATOM 1403 C CA . GLY A 1 180 ? 41.697 10.168 22.128 1.00 29.22 180 GLY A CA 1
ATOM 1404 C C . GLY A 1 180 ? 41.474 8.712 21.724 1.00 29.22 180 GLY A C 1
ATOM 1405 O O . GLY A 1 180 ? 40.931 7.942 22.506 1.00 29.22 180 GLY A O 1
ATOM 1406 N N . SER A 1 181 ? 41.975 8.331 20.539 1.00 29.94 181 SER A N 1
ATOM 1407 C CA . SER A 1 181 ? 42.860 7.164 20.294 1.00 29.94 181 SER A CA 1
ATOM 1408 C C . SER A 1 181 ? 42.865 6.829 18.787 1.00 29.94 181 SER A C 1
ATOM 1410 O O . SER A 1 181 ? 41.888 6.317 18.256 1.00 29.94 181 SER A O 1
ATOM 1412 N N . SER A 1 182 ? 43.834 7.353 18.025 1.00 30.25 182 SER A N 1
ATOM 1413 C CA . SER A 1 182 ? 45.030 6.634 17.521 1.00 30.25 182 SER A CA 1
ATOM 1414 C C . SER A 1 182 ? 44.700 5.501 16.528 1.00 30.25 182 SER A C 1
ATOM 1416 O O . SER A 1 182 ? 44.320 4.410 16.933 1.00 30.25 182 SER A O 1
ATOM 1418 N N . ALA A 1 183 ? 44.674 5.815 15.225 1.00 28.09 183 ALA A N 1
ATOM 1419 C CA . ALA A 1 183 ? 45.729 5.550 14.215 1.00 28.09 183 ALA A CA 1
ATOM 1420 C C . ALA A 1 183 ? 45.478 4.223 13.453 1.00 28.09 183 ALA A C 1
ATOM 1422 O O . ALA A 1 183 ? 45.185 3.204 14.064 1.00 28.09 183 ALA A O 1
ATOM 1423 N N . CYS A 1 184 ? 45.481 4.181 12.112 1.00 27.08 184 CYS A N 1
ATOM 1424 C CA . CYS A 1 184 ? 46.680 4.113 11.252 1.00 27.08 184 CYS A CA 1
ATOM 1425 C C . CYS A 1 184 ? 46.307 4.097 9.728 1.00 27.08 184 CYS A C 1
ATOM 1427 O O . CYS A 1 184 ? 45.122 4.011 9.417 1.00 27.08 184 CYS A O 1
ATOM 1429 N N . PRO A 1 185 ? 47.272 4.202 8.776 1.00 37.22 185 PRO A N 1
ATOM 1430 C CA . PRO A 1 185 ? 47.239 5.197 7.683 1.00 37.22 185 PRO A CA 1
ATOM 1431 C C . PRO A 1 185 ? 47.318 4.660 6.222 1.00 37.22 185 PRO A C 1
ATOM 1433 O O . PRO A 1 185 ? 47.373 3.459 5.987 1.00 37.22 185 PRO A O 1
ATOM 1436 N N . ALA A 1 186 ? 47.480 5.620 5.286 1.00 29.20 186 ALA A N 1
ATOM 1437 C CA . ALA A 1 186 ? 47.925 5.548 3.874 1.00 29.20 186 ALA A CA 1
ATOM 1438 C C . ALA A 1 186 ? 46.852 5.120 2.851 1.00 29.20 186 ALA A C 1
ATOM 1440 O O . ALA A 1 186 ? 46.168 4.128 3.029 1.00 29.20 186 ALA A O 1
ATOM 1441 N N . SER A 1 187 ? 46.629 5.797 1.722 1.00 35.00 187 SER A N 1
ATOM 1442 C CA . SER A 1 187 ? 47.527 6.457 0.752 1.00 35.00 187 SER A CA 1
ATOM 1443 C C . SER A 1 187 ? 46.634 7.332 -0.167 1.00 35.00 187 SER A C 1
ATOM 1445 O O . SER A 1 187 ? 45.475 7.003 -0.365 1.00 35.00 187 SER A O 1
ATOM 1447 N N . GLY A 1 188 ? 46.994 8.500 -0.704 1.00 28.19 188 GLY A N 1
ATOM 1448 C CA . GLY A 1 188 ? 48.266 8.921 -1.280 1.00 28.19 188 GLY A CA 1
ATOM 1449 C C . GLY A 1 188 ? 48.248 8.710 -2.802 1.00 28.19 188 GLY A C 1
ATOM 1450 O O . GLY A 1 188 ? 48.820 7.734 -3.267 1.00 28.19 188 GLY A O 1
ATOM 1451 N N . GLY A 1 189 ? 47.605 9.598 -3.576 1.00 26.05 189 GLY A N 1
ATOM 1452 C CA . GLY A 1 189 ? 47.629 9.535 -5.046 1.00 26.05 189 GLY A CA 1
ATOM 1453 C C . GLY A 1 189 ? 46.869 10.671 -5.737 1.00 26.05 189 GLY A C 1
ATOM 1454 O O . GLY A 1 189 ? 45.648 10.667 -5.796 1.00 26.05 189 GLY A O 1
ATOM 1455 N N . ALA A 1 190 ? 47.614 11.652 -6.244 1.00 30.08 190 ALA A N 1
ATOM 1456 C CA . ALA A 1 190 ? 47.139 12.868 -6.895 1.00 30.08 190 ALA A CA 1
ATOM 1457 C C . ALA A 1 190 ? 46.496 12.641 -8.277 1.00 30.08 190 ALA A C 1
ATOM 1459 O O . ALA A 1 190 ? 47.010 11.864 -9.077 1.00 30.08 190 ALA A O 1
ATOM 1460 N N . ALA A 1 191 ? 45.481 13.444 -8.612 1.00 31.14 191 ALA A N 1
ATOM 1461 C CA . ALA A 1 191 ? 45.216 13.876 -9.985 1.00 31.14 191 ALA A CA 1
ATOM 1462 C C . ALA A 1 191 ? 44.420 15.189 -9.987 1.00 31.14 191 ALA A C 1
ATOM 1464 O O . ALA A 1 191 ? 43.200 15.222 -9.854 1.00 31.14 191 ALA A O 1
ATOM 1465 N N . GLN A 1 192 ? 45.144 16.290 -10.154 1.00 35.69 192 GLN A N 1
ATOM 1466 C CA . GLN A 1 192 ? 44.590 17.596 -10.464 1.00 35.69 192 GLN A CA 1
ATOM 1467 C C . GLN A 1 192 ? 44.390 17.702 -11.978 1.00 35.69 192 GLN A C 1
ATOM 1469 O O . GLN A 1 192 ? 45.364 17.647 -12.728 1.00 35.69 192 GLN A O 1
ATOM 1474 N N . LYS A 1 193 ? 43.155 17.933 -12.440 1.00 37.03 193 LYS A N 1
ATOM 1475 C CA . LYS A 1 193 ? 42.935 18.730 -13.653 1.00 37.03 193 LYS A CA 1
ATOM 1476 C C . LYS A 1 193 ? 41.570 19.407 -13.634 1.00 37.03 193 LYS A C 1
ATOM 1478 O O . LYS A 1 193 ? 40.526 18.769 -13.611 1.00 37.03 193 LYS A O 1
ATOM 1483 N N . MET A 1 194 ? 41.648 20.731 -13.635 1.00 40.19 194 MET A N 1
ATOM 1484 C CA . MET A 1 194 ? 40.556 21.682 -13.748 1.00 40.19 194 MET A CA 1
ATOM 1485 C C . MET A 1 194 ? 39.757 21.443 -15.035 1.00 40.19 194 MET A C 1
ATOM 1487 O O . MET A 1 194 ? 40.331 21.447 -16.124 1.00 40.19 194 MET A O 1
ATOM 1491 N N . ALA A 1 195 ? 38.440 21.327 -14.908 1.00 40.19 195 ALA A N 1
ATOM 1492 C CA . ALA A 1 195 ? 37.500 21.685 -15.959 1.00 40.19 195 ALA A CA 1
ATOM 1493 C C . ALA A 1 195 ? 36.594 22.769 -15.369 1.00 40.19 195 ALA A C 1
ATOM 1495 O O . ALA A 1 195 ? 35.946 22.555 -14.346 1.00 40.19 195 ALA A O 1
ATOM 1496 N N . GLN A 1 196 ? 36.647 23.967 -15.950 1.00 47.06 196 GLN A N 1
ATOM 1497 C CA . GLN A 1 196 ? 35.813 25.092 -15.535 1.00 47.06 196 GLN A CA 1
ATOM 1498 C C . GLN A 1 196 ? 34.330 24.719 -15.689 1.00 47.06 196 GLN A C 1
ATOM 1500 O O . GLN A 1 196 ? 33.977 24.109 -16.703 1.00 47.06 196 GLN A O 1
ATOM 1505 N N . PRO A 1 197 ? 33.447 25.087 -14.745 1.00 39.16 197 PRO A N 1
ATOM 1506 C CA . PRO A 1 197 ? 32.018 24.947 -14.964 1.00 39.16 197 PRO A CA 1
ATOM 1507 C C . PRO A 1 197 ? 31.600 25.941 -16.051 1.00 39.16 197 PRO A C 1
ATOM 1509 O O . PRO A 1 197 ? 31.734 27.155 -15.893 1.00 39.16 197 PRO A O 1
ATOM 1512 N N . VAL A 1 198 ? 31.129 25.418 -17.182 1.00 45.97 198 VAL A N 1
ATOM 1513 C CA . VAL A 1 198 ? 30.552 26.230 -18.256 1.00 45.97 198 VAL A CA 1
ATOM 1514 C C . VAL A 1 198 ? 29.333 26.955 -17.688 1.00 45.97 198 VAL A C 1
ATOM 1516 O O . VAL A 1 198 ? 28.436 26.338 -17.112 1.00 45.97 198 VAL A O 1
ATOM 1519 N N . SER A 1 199 ? 29.319 28.280 -17.816 1.00 49.34 199 SER A N 1
ATOM 1520 C CA . SER A 1 199 ? 28.217 29.112 -17.343 1.00 49.34 199 SER A CA 1
ATOM 1521 C C . SER A 1 199 ? 26.936 28.768 -18.106 1.00 49.34 199 SER A C 1
ATOM 1523 O O . SER A 1 199 ? 26.937 28.693 -19.334 1.00 49.34 199 SER A O 1
ATOM 1525 N N . ARG A 1 200 ? 25.809 28.618 -17.391 1.00 48.81 200 ARG A N 1
ATOM 1526 C CA . ARG A 1 200 ? 24.464 28.333 -17.947 1.00 48.81 200 ARG A CA 1
ATOM 1527 C C . ARG A 1 200 ? 24.043 29.285 -19.081 1.00 48.81 200 ARG A C 1
ATOM 1529 O O . ARG A 1 200 ? 23.171 28.944 -19.874 1.00 48.81 200 ARG A O 1
ATOM 1536 N N . ARG A 1 201 ? 24.664 30.465 -19.170 1.00 45.41 201 ARG A N 1
ATOM 1537 C CA . ARG A 1 201 ? 24.424 31.472 -20.212 1.00 45.41 201 ARG A CA 1
ATOM 1538 C C . ARG A 1 201 ? 24.964 31.078 -21.594 1.00 45.41 201 ARG A C 1
ATOM 1540 O O . ARG A 1 201 ? 24.420 31.557 -22.583 1.00 45.41 201 ARG A O 1
ATOM 1547 N N . ASP A 1 202 ? 25.950 30.184 -21.661 1.00 50.16 202 ASP A N 1
ATOM 1548 C CA . ASP A 1 202 ? 26.570 29.737 -22.919 1.00 50.16 202 ASP A CA 1
ATOM 1549 C C . ASP A 1 202 ? 25.826 28.559 -23.577 1.00 50.16 202 ASP A C 1
ATOM 1551 O O . ASP A 1 202 ? 26.056 28.248 -24.742 1.00 50.16 202 ASP A O 1
ATOM 1555 N N . LEU A 1 203 ? 24.884 27.926 -22.865 1.00 49.88 203 LEU A N 1
ATOM 1556 C CA . LEU A 1 203 ? 24.077 26.806 -23.371 1.00 49.88 203 LEU A CA 1
ATOM 1557 C C . LEU A 1 203 ? 22.801 27.240 -24.117 1.00 49.88 203 LEU A C 1
ATOM 1559 O O . LEU A 1 203 ? 22.157 26.405 -24.746 1.00 49.88 203 LEU A O 1
ATOM 1563 N N . PHE A 1 204 ? 22.437 28.529 -24.089 1.00 44.03 204 PHE A N 1
ATOM 1564 C CA . PHE A 1 204 ? 21.177 29.029 -24.666 1.00 44.03 204 PHE A CA 1
ATOM 1565 C C . PHE A 1 204 ? 21.334 30.054 -25.801 1.00 44.03 204 PHE A C 1
ATOM 1567 O O . PHE A 1 204 ? 20.353 30.663 -26.225 1.00 44.03 204 PHE A O 1
ATOM 1574 N N . THR A 1 205 ? 22.527 30.206 -26.378 1.00 48.25 205 THR A N 1
ATOM 1575 C CA . THR A 1 205 ? 22.729 30.953 -27.635 1.00 48.25 205 THR A CA 1
ATOM 1576 C C . THR A 1 205 ? 22.996 30.000 -28.794 1.00 48.25 205 THR A C 1
ATOM 1578 O O . THR A 1 205 ? 24.061 30.003 -29.397 1.00 48.25 205 THR A O 1
ATOM 1581 N N . GLY A 1 206 ? 22.011 29.154 -29.094 1.00 42.59 206 GLY A N 1
ATOM 1582 C CA . GLY A 1 206 ? 22.083 28.184 -30.187 1.00 42.59 206 GLY A CA 1
ATOM 1583 C C . GLY A 1 206 ? 20.727 27.839 -30.794 1.00 42.59 206 GLY A C 1
ATOM 1584 O O . GLY A 1 206 ? 20.525 26.703 -31.188 1.00 42.59 206 GLY A O 1
ATOM 1585 N N . LEU A 1 207 ? 19.775 28.777 -30.825 1.00 42.22 207 LEU A N 1
ATOM 1586 C CA . LEU A 1 207 ? 18.488 28.612 -31.516 1.00 42.22 207 LEU A CA 1
ATOM 1587 C C . LEU A 1 207 ? 17.920 29.986 -31.909 1.00 42.22 207 LEU A C 1
ATOM 1589 O O . LEU A 1 207 ? 16.945 30.482 -31.353 1.00 42.22 207 LEU A O 1
ATOM 1593 N N . ARG A 1 208 ? 18.542 30.624 -32.903 1.00 37.44 208 ARG A N 1
ATOM 1594 C CA . ARG A 1 208 ? 17.822 31.529 -33.807 1.00 37.44 208 ARG A CA 1
ATOM 1595 C C . ARG A 1 208 ? 18.165 31.119 -35.227 1.00 37.44 208 ARG A C 1
ATOM 1597 O O . ARG A 1 208 ? 19.332 31.103 -35.606 1.00 37.44 208 ARG A O 1
ATOM 1604 N N . GLY A 1 209 ? 17.124 30.664 -35.914 1.00 35.94 209 GLY A N 1
ATOM 1605 C CA . GLY A 1 209 ? 17.186 29.949 -37.174 1.00 35.94 209 GLY A CA 1
ATOM 1606 C C . GLY A 1 209 ? 17.798 30.746 -38.314 1.00 35.94 209 GLY A C 1
ATOM 1607 O O . GLY A 1 209 ? 17.776 31.976 -38.337 1.00 35.94 209 GLY A O 1
ATOM 1608 N N . GLY A 1 210 ? 18.314 29.988 -39.274 1.00 33.88 210 GLY A N 1
ATOM 1609 C CA . GLY A 1 210 ? 18.408 30.460 -40.639 1.00 33.88 210 GLY A CA 1
ATOM 1610 C C . GLY A 1 210 ? 17.015 30.557 -41.256 1.00 33.88 210 GLY A C 1
ATOM 1611 O O . GLY A 1 210 ? 16.154 29.717 -41.001 1.00 33.88 210 GLY A O 1
ATOM 1612 N N . GLU A 1 211 ? 16.840 31.557 -42.108 1.00 33.16 211 GLU A N 1
ATOM 1613 C CA . GLU A 1 211 ? 15.954 31.472 -43.263 1.00 33.16 211 GLU A CA 1
ATOM 1614 C C . GLU A 1 211 ? 16.750 31.875 -44.515 1.00 33.16 211 GLU A C 1
ATOM 1616 O O . GLU A 1 211 ? 17.679 32.683 -44.405 1.00 33.16 211 GLU A O 1
ATOM 1621 N N . PRO A 1 212 ? 16.441 31.284 -45.681 1.00 44.94 212 PRO A N 1
ATOM 1622 C CA . PRO A 1 212 ? 17.213 31.454 -46.902 1.00 44.94 212 PRO A CA 1
ATOM 1623 C C . PRO A 1 212 ? 16.671 32.576 -47.801 1.00 44.94 212 PRO A C 1
ATOM 1625 O O . PRO A 1 212 ? 15.461 32.772 -47.906 1.00 44.94 212 PRO A O 1
ATOM 1628 N N . ALA A 1 213 ? 17.581 33.221 -48.533 1.00 38.19 213 ALA A N 1
ATOM 1629 C CA . ALA A 1 213 ? 17.383 33.715 -49.897 1.00 38.19 213 ALA A CA 1
ATOM 1630 C C . ALA A 1 213 ? 18.746 33.777 -50.598 1.00 38.19 213 ALA A C 1
ATOM 1632 O O . ALA A 1 213 ? 19.700 34.286 -49.965 1.00 38.19 213 ALA A O 1
#

Mean predicted aligned error: 15.36 Å

Sequence (213 aa):
MDETTLKDKLESVFGAIERDQMRGLPLLNPI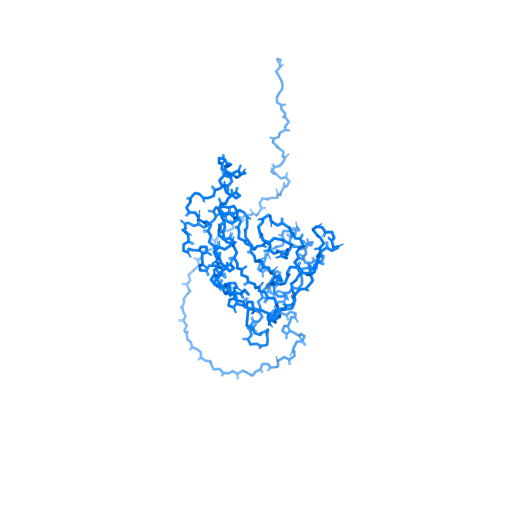IKVEAVGVQPIGDLWCGVVITPWLMSLLVVDPTGLSWQNAPLGEKIHIDFPERSHAMAINEFDGVGRCLTLSLESPMHPFPTHDSAVSRAESFLDVLMTDSADREPTLDDTPLDEARMQRFLSGEDMRDIFEQERQALMAENGFVSKEGSSACPASGGAAQKMAQPVSRRDLFTGLRGGEPA

InterPro domains:
  IPR023994 [NiFe]-hydrogenase assembly, chaperone, HybE [PF11939] (7-206)
  IPR023994 [NiFe]-hydrogenase assembly, chaperone, HybE [TIGR03993] (10-203)
  IPR038530 [NiFe]-hydrogenase assembly chaperone, HybE superfamily [G3DSA:3.30.1460.40] (2-130)

Foldseek 3Di:
DDQVVVFVLQLVQLVCCCVPPVPPPPLFDPQAHWGWADWDDDVQKIWTWTTHRFFIKIKIARPVLPPPPPPDFQQWDWDQFLQGIDTWTWDQTVSRGIITMDTDDGGPVVDPHNVSVNVVRVVVVVNRRHHNVPDDDDPVNDDCDPVNVVCVVVPDDPVVVVVVVVVVVVVVVDDDDDDDDDDDYDDDDDDDDDDDPDDPVVVPPPDDDDDDD

Nearest PDB structures (foldseek):
  2kc5-assembly1_A  TM=7.367E-01  e=7.283E-07  Escherichia coli K-12
  2nvn-assembly1_A-2  TM=2.820E-01  e=1.495E+00  Synechococcus elongatus PCC 7942 = FACHB-805
  1p32-assembly1_C  TM=2.055E-01  e=7.423E-01  Homo sapiens
  6zgp-assembly4_J  TM=1.954E-01  e=8.342E-01  Acinetobacter baumannii
  1p32-assembly1_B  TM=2.037E-01  e=1.255E+00  Homo sapiens

Organism: NCBI:txid1434232

Solvent-accessible surface area (backbone atoms only — not comparable to full-atom values): 13157 Å² total; per-residue (Å²): 134,54,54,68,62,52,34,53,49,50,30,53,43,53,46,44,46,42,68,76,72,49,63,90,50,90,65,52,24,88,70,38,56,60,42,56,45,77,54,42,76,55,87,87,32,35,33,29,33,39,37,35,27,48,36,31,29,42,37,38,38,46,81,83,63,68,59,72,75,89,55,62,77,63,45,72,45,77,47,82,41,58,38,50,74,41,79,20,28,30,43,73,42,81,92,79,44,59,29,32,40,36,83,74,45,71,65,35,67,87,49,88,40,42,65,59,49,50,54,51,48,51,55,49,50,55,51,42,68,34,46,49,90,82,48,82,89,54,85,84,75,53,82,87,42,74,67,58,51,51,45,54,74,72,63,57,59,68,65,61,55,48,54,51,53,53,49,50,55,53,61,74,66,69,73,80,85,81,88,88,83,84,88,88,87,89,84,89,82,88,82,90,80,92,76,81,82,80,57,79,75,73,78,70,80,80,84,80,81,87,83,90,132

Secondary structure (DSSP, 8-state):
--HHHHHHHHHHHHHHHIIIIITT-TT--TT---EEEEEEEETTEEEEEEE-SS-EEEEEE-TTS-TTTTSPTT-EEEEE-SS-EEEEEEEEETTTEEEEEEEEE--STT-SSHHHHHHHHHHHHHHHTS-GGGS---GGGS---HHHHHHHHTT--HHHHHHHHHHHHHHHTT---------------------PPPPGGGGSS--------

pLDDT: mean 77.48, std 23.18, range [26.05, 98.56]